Protein AF-0000000080279125 (afdb_homodimer)

Organism: Amycolatopsis orientalis (NCBI:txid31958)

pLDDT: mean 86.2, std 10.61, range [51.31, 97.88]

Radius of gyration: 20.71 Å; Cα contacts (8 Å, |Δi|>4): 407; chains: 2; bounding box: 56×58×50 Å

Structure (mmCIF, N/CA/C/O backbone):
data_AF-0000000080279125-model_v1
#
loop_
_entity.id
_entity.type
_entity.pdbx_description
1 polymer 'HTH tetR-type domain-containing protein'
#
loop_
_atom_site.group_PDB
_atom_site.id
_atom_site.type_symbol
_atom_site.label_atom_id
_atom_site.label_alt_id
_atom_site.label_comp_id
_atom_site.label_asym_id
_atom_site.label_entity_id
_atom_site.label_seq_id
_atom_site.pdbx_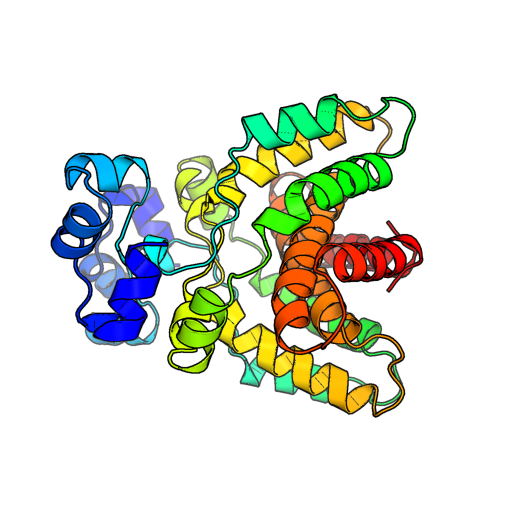PDB_ins_code
_atom_site.Cartn_x
_atom_site.Cartn_y
_atom_site.Cartn_z
_atom_site.occupancy
_atom_site.B_iso_or_equiv
_atom_site.auth_seq_id
_atom_site.auth_comp_id
_atom_site.auth_asym_id
_atom_site.auth_atom_id
_atom_site.pdbx_PDB_model_num
ATOM 1 N N . MET A 1 1 ? 2.529 -19.578 -13.445 1 79.69 1 MET A N 1
ATOM 2 C CA . MET A 1 1 ? 2.764 -19.016 -14.773 1 79.69 1 MET A CA 1
ATOM 3 C C . MET A 1 1 ? 1.799 -19.609 -15.789 1 79.69 1 MET A C 1
ATOM 5 O O . MET A 1 1 ? 1.525 -19 -16.828 1 79.69 1 MET A O 1
ATOM 9 N N . ALA A 1 2 ? 1.227 -20.781 -15.406 1 84.88 2 ALA A N 1
ATOM 10 C CA . ALA A 1 2 ? 0.27 -21.406 -16.312 1 84.88 2 ALA A CA 1
ATOM 11 C C . ALA A 1 2 ? -0.903 -20.484 -16.609 1 84.88 2 ALA A C 1
ATOM 13 O O . ALA A 1 2 ? -1.303 -20.312 -17.766 1 84.88 2 ALA A O 1
ATOM 14 N N . ALA A 1 3 ? -1.332 -19.859 -15.594 1 88.75 3 ALA A N 1
ATOM 15 C CA . ALA A 1 3 ? -2.475 -18.953 -15.758 1 88.75 3 ALA A CA 1
ATOM 16 C C . ALA A 1 3 ? -2.127 -17.797 -16.688 1 88.75 3 ALA A C 1
ATOM 18 O O . ALA A 1 3 ? -2.91 -17.453 -17.578 1 88.75 3 ALA A O 1
ATOM 19 N N . VAL A 1 4 ? -1.031 -17.312 -16.562 1 88.81 4 VAL A N 1
ATOM 20 C CA . VAL A 1 4 ? -0.596 -16.172 -17.344 1 88.81 4 VAL A CA 1
ATOM 21 C C . VAL A 1 4 ? -0.461 -16.578 -18.812 1 88.81 4 VAL A C 1
ATOM 23 O O . VAL A 1 4 ? -0.924 -15.867 -19.703 1 88.81 4 VAL A O 1
ATOM 26 N N . ARG A 1 5 ? 0.164 -17.672 -19.047 1 90.69 5 ARG A N 1
ATOM 27 C CA . ARG A 1 5 ? 0.342 -18.156 -20.406 1 90.69 5 ARG A CA 1
ATOM 28 C C . ARG A 1 5 ? -1.004 -18.422 -21.078 1 90.69 5 ARG A C 1
ATOM 30 O O . ARG A 1 5 ? -1.195 -18.109 -22.25 1 90.69 5 ARG A O 1
ATOM 37 N N . LEU A 1 6 ? -1.894 -18.984 -20.344 1 92.75 6 LEU A N 1
ATOM 38 C CA . LEU A 1 6 ? -3.229 -19.25 -20.875 1 92.75 6 LEU A CA 1
ATOM 39 C C . LEU A 1 6 ? -3.943 -17.938 -21.188 1 92.75 6 LEU A C 1
ATOM 41 O O . LEU A 1 6 ? -4.605 -17.828 -22.234 1 92.75 6 LEU A O 1
ATOM 45 N N . ALA A 1 7 ? -3.803 -17.031 -20.297 1 92.5 7 ALA A N 1
ATOM 46 C CA . ALA A 1 7 ? -4.453 -15.734 -20.5 1 92.5 7 ALA A CA 1
ATOM 47 C C . ALA A 1 7 ? -3.875 -15.016 -21.719 1 92.5 7 ALA A C 1
ATOM 49 O O . ALA A 1 7 ? -4.594 -14.32 -22.422 1 92.5 7 ALA A O 1
ATOM 50 N N . LEU A 1 8 ? -2.594 -15.227 -21.922 1 91.62 8 LEU A N 1
ATOM 51 C CA . LEU A 1 8 ? -1.963 -14.625 -23.094 1 91.62 8 LEU A CA 1
ATOM 52 C C . LEU A 1 8 ? -2.473 -15.281 -24.375 1 91.62 8 LEU A C 1
ATOM 54 O O . LEU A 1 8 ? -2.629 -14.609 -25.391 1 91.62 8 LEU A O 1
ATOM 58 N N . ALA A 1 9 ? -2.742 -16.422 -24.344 1 91.94 9 ALA A N 1
ATOM 59 C CA . ALA A 1 9 ? -3.168 -17.188 -25.516 1 91.94 9 ALA A CA 1
ATOM 60 C C . ALA A 1 9 ? -4.645 -16.938 -25.812 1 91.94 9 ALA A C 1
ATOM 62 O O . ALA A 1 9 ? -5.023 -16.734 -26.984 1 91.94 9 ALA A O 1
ATOM 63 N N . SER A 1 10 ? -5.523 -16.906 -24.781 1 91 10 SER A N 1
ATOM 64 C CA . SER A 1 10 ? -6.953 -16.922 -25.062 1 91 10 SER A CA 1
ATOM 65 C C . SER A 1 10 ? -7.645 -15.695 -24.484 1 91 10 SER A C 1
ATOM 67 O O . SER A 1 10 ? -8.812 -15.445 -24.781 1 91 10 SER A O 1
ATOM 69 N N . GLY A 1 11 ? -6.863 -14.945 -23.781 1 90.19 11 GLY A N 1
ATOM 70 C CA . GLY A 1 11 ? -7.473 -13.805 -23.125 1 90.19 11 GLY A CA 1
ATOM 71 C C . GLY A 1 11 ? -7.875 -14.086 -21.688 1 90.19 11 GLY A C 1
ATOM 72 O O . GLY A 1 11 ? -8.289 -15.203 -21.359 1 90.19 11 GLY A O 1
ATOM 73 N N . PRO A 1 12 ? -7.699 -13.156 -20.828 1 87.12 12 PRO A N 1
ATOM 74 C CA . PRO A 1 12 ? -8.008 -13.367 -19.406 1 87.12 12 PRO A CA 1
ATOM 75 C C . PRO A 1 12 ? -9.453 -13.781 -19.172 1 87.12 12 PRO A C 1
ATOM 77 O O . PRO A 1 12 ? -9.742 -14.516 -18.219 1 87.12 12 PRO A O 1
ATOM 80 N N . GLY A 1 13 ? -10.352 -13.25 -19.906 1 87.19 13 GLY A N 1
ATOM 81 C CA . GLY A 1 13 ? -11.758 -13.586 -19.734 1 87.19 13 GLY A CA 1
ATOM 82 C C . GLY A 1 13 ? -12.062 -15.039 -20.062 1 87.19 13 GLY A C 1
ATOM 83 O O . GLY A 1 13 ? -13.078 -15.578 -19.625 1 87.19 13 GLY A O 1
ATOM 84 N N . GLU A 1 14 ? -11.344 -15.703 -20.766 1 89.62 14 GLU A N 1
ATOM 85 C CA . GLU A 1 14 ? -11.602 -17.078 -21.219 1 89.62 14 GLU A CA 1
ATOM 86 C C . GLU A 1 14 ? -10.891 -18.094 -20.344 1 89.62 14 GLU A C 1
ATOM 88 O O . GLU A 1 14 ? -11.125 -19.297 -20.453 1 89.62 14 GLU A O 1
ATOM 93 N N . VAL A 1 15 ? -10.039 -17.484 -19.5 1 91 15 VAL A N 1
ATOM 94 C CA . VAL A 1 15 ? -9.305 -18.391 -18.625 1 91 15 VAL A CA 1
ATOM 95 C C . VAL A 1 15 ? -10.203 -18.859 -17.484 1 91 15 VAL A C 1
ATOM 97 O O . VAL A 1 15 ? -10.945 -18.062 -16.906 1 91 15 VAL A O 1
ATOM 100 N N . THR A 1 16 ? -10.203 -20.188 -17.266 1 92.19 16 THR A N 1
ATOM 101 C CA . THR A 1 16 ? -10.961 -20.781 -16.172 1 92.19 16 THR A CA 1
ATOM 102 C C . THR A 1 16 ? -10.031 -21.5 -15.203 1 92.19 16 THR A C 1
ATOM 104 O O . THR A 1 16 ? -8.883 -21.797 -15.539 1 92.19 16 THR A O 1
ATOM 107 N N . VAL A 1 17 ? -10.516 -21.766 -14.109 1 92.75 17 VAL A N 1
ATOM 108 C CA . VAL A 1 17 ? -9.766 -22.516 -13.117 1 92.75 17 VAL A CA 1
ATOM 109 C C . VAL A 1 17 ? -9.422 -23.891 -13.656 1 92.75 17 VAL A C 1
ATOM 111 O O . VAL A 1 17 ? -8.297 -24.375 -13.484 1 92.75 17 VAL A O 1
ATOM 114 N N . ASP A 1 18 ? -10.406 -24.375 -14.328 1 94 18 ASP A N 1
ATOM 115 C CA . ASP A 1 18 ? -10.18 -25.703 -14.891 1 94 18 ASP A CA 1
ATOM 116 C C . ASP A 1 18 ? -9.031 -25.672 -15.898 1 94 18 ASP A C 1
ATOM 118 O O . ASP A 1 18 ? -8.164 -26.547 -15.883 1 94 18 ASP A O 1
ATOM 122 N N . ALA A 1 19 ? -9.023 -24.859 -16.656 1 94.12 19 ALA A N 1
ATOM 123 C CA . ALA A 1 19 ? -7.977 -24.75 -17.672 1 94.12 19 ALA A CA 1
ATOM 124 C C . ALA A 1 19 ? -6.613 -24.5 -17.047 1 94.12 19 ALA A C 1
ATOM 126 O O . ALA A 1 19 ? -5.609 -25.078 -17.469 1 94.12 19 ALA A O 1
ATOM 127 N N . ILE A 1 20 ? -6.617 -23.609 -16.031 1 93.62 20 ILE A N 1
ATOM 128 C CA . ILE A 1 20 ? -5.371 -23.328 -15.328 1 93.62 20 ILE A CA 1
ATOM 129 C C . ILE A 1 20 ? -4.855 -24.594 -14.656 1 93.62 20 ILE A C 1
ATOM 131 O O . ILE A 1 20 ? -3.67 -24.922 -14.758 1 93.62 20 ILE A O 1
ATOM 135 N N . SER A 1 21 ? -5.727 -25.266 -14.031 1 94.25 21 SER A N 1
ATOM 136 C CA . SER A 1 21 ? -5.359 -26.469 -13.305 1 94.25 21 SER A CA 1
ATOM 137 C C . SER A 1 21 ? -4.793 -27.531 -14.25 1 94.25 21 SER A C 1
ATOM 139 O O . SER A 1 21 ? -3.783 -28.172 -13.945 1 94.25 21 SER A O 1
ATOM 141 N N . THR A 1 22 ? -5.43 -27.641 -15.328 1 93.75 22 THR A N 1
ATOM 142 C CA . THR A 1 22 ? -4.973 -28.609 -16.312 1 93.75 22 THR A CA 1
ATOM 143 C C . THR A 1 22 ? -3.58 -28.25 -16.828 1 93.75 22 THR A C 1
ATOM 145 O O . THR A 1 22 ? -2.689 -29.094 -16.875 1 93.75 22 THR A O 1
ATOM 148 N N . ALA A 1 23 ? -3.426 -27.141 -17.047 1 92.56 23 ALA A N 1
ATOM 149 C CA . ALA A 1 23 ? -2.148 -26.672 -17.594 1 92.56 23 ALA A CA 1
ATOM 150 C C . ALA A 1 23 ? -1.041 -26.797 -16.547 1 92.56 23 ALA A C 1
ATOM 152 O O . ALA A 1 23 ? 0.12 -27.031 -16.891 1 92.56 23 ALA A O 1
ATOM 153 N N . ALA A 1 24 ? -1.322 -26.594 -15.328 1 91.19 24 ALA A N 1
ATOM 154 C CA . ALA A 1 24 ? -0.348 -26.688 -14.242 1 91.19 24 ALA A CA 1
ATOM 155 C C . ALA A 1 24 ? -0.234 -28.109 -13.711 1 91.19 24 ALA A C 1
ATOM 157 O O . ALA A 1 24 ? 0.594 -28.391 -12.844 1 91.19 24 ALA A O 1
ATOM 158 N N . ASP A 1 25 ? -1.066 -28.875 -14.18 1 93.88 25 ASP A N 1
ATOM 159 C CA . ASP A 1 25 ? -1.101 -30.266 -13.766 1 93.88 25 ASP A CA 1
ATOM 160 C C . ASP A 1 25 ? -1.417 -30.391 -12.273 1 93.88 25 ASP A C 1
ATOM 162 O O . ASP A 1 25 ? -0.709 -31.078 -11.539 1 93.88 25 ASP A O 1
ATOM 166 N N . ILE A 1 26 ? -2.393 -29.703 -11.961 1 93 26 ILE A N 1
ATOM 167 C CA . ILE A 1 26 ? -2.916 -29.812 -10.602 1 93 26 ILE A CA 1
ATOM 168 C C . ILE A 1 26 ? -4.438 -29.953 -10.648 1 93 26 ILE A C 1
ATOM 170 O O . ILE A 1 26 ? -5.059 -29.719 -11.688 1 93 26 ILE A O 1
ATOM 174 N N . ALA A 1 27 ? -5.012 -30.375 -9.469 1 91.88 27 ALA A N 1
ATOM 175 C CA . ALA A 1 27 ? -6.465 -30.438 -9.344 1 91.88 27 ALA A CA 1
ATOM 176 C C . ALA A 1 27 ? -7.051 -29.062 -9.062 1 91.88 27 ALA A C 1
ATOM 178 O O . ALA A 1 27 ? -6.402 -28.219 -8.43 1 91.88 27 ALA A O 1
ATOM 179 N N . PRO A 1 28 ? -8.266 -28.797 -9.43 1 90.75 28 PRO A N 1
ATOM 180 C CA . PRO A 1 28 ? -8.922 -27.516 -9.141 1 90.75 28 PRO A CA 1
ATOM 181 C C . PRO A 1 28 ? -8.961 -27.203 -7.648 1 90.75 28 PRO A C 1
ATOM 183 O O . PRO A 1 28 ? -8.844 -26.031 -7.262 1 90.75 28 PRO A O 1
ATOM 186 N N . ARG A 1 29 ? -9.078 -28.25 -6.914 1 91.75 29 ARG A N 1
ATOM 187 C CA . ARG A 1 29 ? -9.117 -28.031 -5.473 1 91.75 29 ARG A CA 1
ATOM 188 C C . ARG A 1 29 ? -7.785 -27.484 -4.969 1 91.75 29 ARG A C 1
ATOM 190 O O . ARG A 1 29 ? -7.758 -26.641 -4.07 1 91.75 29 ARG A O 1
ATOM 197 N N . THR A 1 30 ? -6.824 -28 -5.621 1 91.81 30 THR A N 1
ATOM 198 C CA . THR A 1 30 ? -5.477 -27.578 -5.258 1 91.81 30 THR A CA 1
ATOM 199 C C . THR A 1 30 ? -5.238 -26.125 -5.691 1 91.81 30 THR A C 1
ATOM 201 O O . THR A 1 30 ? -4.508 -25.391 -5.031 1 91.81 30 THR A O 1
ATOM 204 N N . PHE A 1 31 ? -5.836 -25.891 -6.742 1 90.12 31 PHE A N 1
ATOM 205 C CA . PHE A 1 31 ? -5.758 -24.516 -7.219 1 90.12 31 PHE A CA 1
ATOM 206 C C . PHE A 1 31 ? -6.191 -23.547 -6.129 1 90.12 31 PHE A C 1
ATOM 208 O O . PHE A 1 31 ? -5.508 -22.547 -5.867 1 90.12 31 PHE A O 1
ATOM 215 N N . PHE A 1 32 ? -7.195 -23.844 -5.406 1 87.75 32 PHE A N 1
ATOM 216 C CA . PHE A 1 32 ? -7.781 -22.922 -4.434 1 87.75 32 PHE A CA 1
ATOM 217 C C . PHE A 1 32 ? -6.969 -22.906 -3.145 1 87.75 32 PHE A C 1
ATOM 219 O O . PHE A 1 32 ? -7.191 -22.078 -2.27 1 87.75 32 PHE A O 1
ATOM 226 N N . ASN A 1 33 ? -5.965 -23.875 -3.074 1 84.25 33 ASN A N 1
ATOM 227 C CA . ASN A 1 33 ? -4.977 -23.766 -2.006 1 84.25 33 ASN A CA 1
ATOM 228 C C . ASN A 1 33 ? -4.031 -22.578 -2.236 1 84.25 33 ASN A C 1
ATOM 230 O O . ASN A 1 33 ? -3.434 -22.062 -1.29 1 84.25 33 ASN A O 1
ATOM 234 N N . TYR A 1 34 ? -4.016 -22.266 -3.551 1 78.75 34 TYR A N 1
ATOM 235 C CA . TYR A 1 34 ? -3.018 -21.266 -3.902 1 78.75 34 TYR A CA 1
ATOM 236 C C . TYR A 1 34 ? -3.672 -19.922 -4.199 1 78.75 34 TYR A C 1
ATOM 238 O O . TYR A 1 34 ? -3.127 -18.875 -3.855 1 78.75 34 TYR A O 1
ATOM 246 N N . PHE A 1 35 ? -4.801 -20.078 -4.809 1 81.12 35 PHE A N 1
ATOM 247 C CA . PHE A 1 35 ? -5.473 -18.859 -5.242 1 81.12 35 PHE A CA 1
ATOM 248 C C . PHE A 1 35 ? -6.945 -18.891 -4.855 1 81.12 35 PHE A C 1
ATOM 250 O O . PHE A 1 35 ? -7.594 -19.938 -4.926 1 81.12 35 PHE A O 1
ATOM 257 N N . SER A 1 36 ? -7.422 -17.719 -4.539 1 77.06 36 SER A N 1
ATOM 258 C CA . SER A 1 36 ? -8.828 -17.594 -4.168 1 77.06 36 SER A CA 1
ATOM 259 C C . SER A 1 36 ? -9.711 -17.391 -5.395 1 77.06 36 SER A C 1
ATOM 261 O O . SER A 1 36 ? -10.93 -17.547 -5.32 1 77.06 36 SER A O 1
ATOM 263 N N . SER A 1 37 ? -9.102 -16.969 -6.461 1 79.19 37 SER A N 1
ATOM 264 C CA . SER A 1 37 ? -9.812 -16.734 -7.715 1 79.19 37 SER A CA 1
ATOM 265 C C . SER A 1 37 ? -8.867 -16.828 -8.906 1 79.19 37 SER A C 1
ATOM 267 O O . SER A 1 37 ? -7.645 -16.781 -8.75 1 79.19 37 SER A O 1
ATOM 269 N N . LYS A 1 38 ? -9.414 -17.031 -10.102 1 81.88 38 LYS A N 1
ATOM 270 C CA . LYS A 1 38 ? -8.602 -17.078 -11.312 1 81.88 38 LYS A CA 1
ATOM 271 C C . LYS A 1 38 ? -7.891 -15.75 -11.547 1 81.88 38 LYS A C 1
ATOM 273 O O . LYS A 1 38 ? -6.785 -15.719 -12.102 1 81.88 38 LYS A O 1
ATOM 278 N N . GLU A 1 39 ? -8.484 -14.641 -11.086 1 77.5 39 GLU A N 1
ATOM 279 C CA . GLU A 1 39 ? -7.875 -13.328 -11.234 1 77.5 39 GLU A CA 1
ATOM 280 C C . GLU A 1 39 ? -6.602 -13.211 -10.398 1 77.5 39 GLU A C 1
ATOM 282 O O . GLU A 1 39 ? -5.633 -12.57 -10.82 1 77.5 39 GLU A O 1
ATOM 287 N N . GLU A 1 40 ? -6.695 -13.797 -9.281 1 77.38 40 GLU A N 1
ATOM 288 C CA . GLU A 1 40 ? -5.512 -13.781 -8.43 1 77.38 40 GLU A CA 1
ATOM 289 C C . GLU A 1 40 ? -4.336 -14.492 -9.102 1 77.38 40 GLU A C 1
ATOM 291 O O . GLU A 1 40 ? -3.184 -14.086 -8.93 1 77.38 40 GLU A O 1
ATOM 296 N N . ALA A 1 41 ? -4.641 -15.5 -9.914 1 82.12 41 ALA A N 1
ATOM 297 C CA . ALA A 1 41 ? -3.596 -16.25 -10.602 1 82.12 41 ALA A CA 1
ATOM 298 C C . ALA A 1 41 ? -3.002 -15.445 -11.75 1 82.12 41 ALA A C 1
ATOM 300 O O . ALA A 1 41 ? -1.941 -15.789 -12.281 1 82.12 41 ALA A O 1
ATOM 301 N N . LEU A 1 42 ? -3.76 -14.398 -12.055 1 80.56 42 LEU A N 1
ATOM 302 C CA . LEU A 1 42 ? -3.338 -13.602 -13.203 1 80.56 42 LEU A CA 1
ATOM 303 C C . LEU A 1 42 ? -2.607 -12.344 -12.742 1 80.56 42 LEU A C 1
ATOM 305 O O . LEU A 1 42 ? -2.064 -11.602 -13.57 1 80.56 42 LEU A O 1
ATOM 309 N N . THR A 1 43 ? -2.658 -12.125 -11.438 1 73.38 43 THR A N 1
ATOM 310 C CA . THR A 1 43 ? -2.074 -10.906 -10.898 1 73.38 43 THR A CA 1
ATOM 311 C C . THR A 1 43 ? -0.748 -11.195 -10.203 1 73.38 43 THR A C 1
ATOM 313 O O . THR A 1 43 ? -0.546 -12.297 -9.68 1 73.38 43 THR A O 1
ATOM 316 N N . PRO A 1 44 ? 0.208 -10.156 -10.406 1 62.06 44 PRO A N 1
ATOM 317 C CA . PRO A 1 44 ? 1.478 -10.328 -9.695 1 62.06 44 PRO A CA 1
ATOM 318 C C . PRO A 1 44 ? 1.301 -10.422 -8.18 1 62.06 44 PRO A C 1
ATOM 320 O O . PRO A 1 44 ? 0.56 -9.625 -7.594 1 62.06 44 PRO A O 1
ATOM 323 N N . ASP A 1 45 ? 1.445 -11.609 -7.586 1 62.47 45 ASP A N 1
ATOM 324 C CA . ASP A 1 45 ? 1.451 -11.641 -6.129 1 62.47 45 ASP A CA 1
ATOM 325 C C . ASP A 1 45 ? 2.768 -12.203 -5.598 1 62.47 45 ASP A C 1
ATOM 327 O O . ASP A 1 45 ? 3.373 -13.078 -6.227 1 62.47 45 ASP A O 1
ATOM 331 N N . SER A 1 46 ? 3.586 -11.43 -4.68 1 62.38 46 SER A N 1
ATOM 332 C CA . SER A 1 46 ? 4.871 -11.844 -4.133 1 62.38 46 SER A CA 1
ATOM 333 C C . SER A 1 46 ? 4.754 -13.172 -3.391 1 62.38 46 SER A C 1
ATOM 335 O O . SER A 1 46 ? 5.75 -13.875 -3.203 1 62.38 46 SER A O 1
ATOM 337 N N . ASN A 1 47 ? 3.617 -13.922 -3.17 1 71.56 47 ASN A N 1
ATOM 338 C CA . ASN A 1 47 ? 3.326 -15.227 -2.576 1 71.56 47 ASN A CA 1
ATOM 339 C C . ASN A 1 47 ? 4 -15.383 -1.217 1 71.56 47 ASN A C 1
ATOM 341 O O . ASN A 1 47 ? 4.164 -16.5 -0.729 1 71.56 47 ASN A O 1
ATOM 345 N N . TRP A 1 48 ? 4.57 -14.367 -0.587 1 82.75 48 TRP A N 1
ATOM 346 C CA . TRP A 1 48 ? 5.199 -14.453 0.726 1 82.75 48 TRP A CA 1
ATOM 347 C C . TRP A 1 48 ? 4.156 -14.391 1.836 1 82.75 48 TRP A C 1
ATOM 349 O O . TRP A 1 48 ? 3.219 -13.594 1.771 1 82.75 48 TRP A O 1
ATOM 359 N N . THR A 1 49 ? 4.281 -15.289 2.844 1 84 49 THR A N 1
ATOM 360 C CA . THR A 1 49 ? 3.422 -15.242 4.023 1 84 49 THR A CA 1
ATOM 361 C C . THR A 1 49 ? 3.982 -14.273 5.059 1 84 49 THR A C 1
ATOM 363 O O . THR A 1 49 ? 5.152 -13.883 4.988 1 84 49 THR A O 1
ATOM 366 N N . ALA A 1 50 ? 3.176 -13.961 6.008 1 90.12 50 ALA A N 1
ATOM 367 C CA . ALA A 1 50 ? 3.605 -13.102 7.109 1 90.12 50 ALA A CA 1
ATOM 368 C C . ALA A 1 50 ? 4.781 -13.727 7.859 1 90.12 50 ALA A C 1
ATOM 370 O O . ALA A 1 50 ? 5.766 -13.039 8.156 1 90.12 50 ALA A O 1
ATOM 371 N N . GLN A 1 51 ? 4.707 -15.023 8.07 1 92.62 51 GLN A N 1
ATOM 372 C CA . GLN A 1 51 ? 5.742 -15.703 8.836 1 92.62 51 GLN A CA 1
ATOM 373 C C . GLN A 1 51 ? 7.07 -15.711 8.086 1 92.62 51 GLN A C 1
ATOM 375 O O . GLN A 1 51 ? 8.133 -15.531 8.695 1 92.62 51 GLN A O 1
ATOM 380 N N . GLU A 1 52 ? 7.027 -15.906 6.789 1 93.38 52 GLU A N 1
ATOM 381 C CA . GLU A 1 52 ? 8.25 -15.906 5.992 1 93.38 52 GLU A CA 1
ATOM 382 C C . GLU A 1 52 ? 8.938 -14.547 6.047 1 93.38 52 GLU A C 1
ATOM 384 O O . GLU A 1 52 ? 10.156 -14.469 6.211 1 93.38 52 GLU A O 1
ATOM 389 N N . LEU A 1 53 ? 8.141 -13.523 5.965 1 94.88 53 LEU A N 1
ATOM 390 C CA . LEU A 1 53 ? 8.711 -12.18 6.004 1 94.88 53 LEU A CA 1
ATOM 391 C C . LEU A 1 53 ? 9.219 -11.836 7.398 1 94.88 53 LEU A C 1
ATOM 393 O O . LEU A 1 53 ? 10.25 -11.18 7.547 1 94.88 53 LEU A O 1
ATOM 397 N N . LEU A 1 54 ? 8.516 -12.305 8.422 1 96 54 LEU A N 1
ATOM 398 C CA . LEU A 1 54 ? 8.961 -12.109 9.797 1 96 54 LEU A CA 1
ATOM 399 C C . LEU A 1 54 ? 10.297 -12.812 10.039 1 96 54 LEU A C 1
ATOM 401 O O . LEU A 1 54 ? 11.18 -12.258 10.695 1 96 54 LEU A O 1
ATOM 405 N N . ASP A 1 55 ? 10.398 -14.031 9.477 1 97.19 55 ASP A N 1
ATOM 406 C CA . ASP A 1 55 ? 11.648 -14.773 9.609 1 97.19 55 ASP A CA 1
ATOM 407 C C . ASP A 1 55 ? 12.805 -14.031 8.953 1 97.19 55 ASP A C 1
ATOM 409 O O . ASP A 1 55 ? 13.898 -13.953 9.516 1 97.19 55 ASP A O 1
ATOM 413 N N . LEU A 1 56 ? 12.578 -13.492 7.793 1 97.38 56 LEU A N 1
ATOM 414 C CA . LEU A 1 56 ? 13.602 -12.711 7.109 1 97.38 56 LEU A CA 1
ATOM 415 C C . LEU A 1 56 ? 13.977 -11.477 7.922 1 97.38 56 LEU A C 1
ATOM 417 O O . LEU A 1 56 ? 15.156 -11.141 8.047 1 97.38 56 LEU A O 1
ATOM 421 N N . PHE A 1 57 ? 12.953 -10.773 8.477 1 97.88 57 PHE A N 1
ATOM 422 C CA . PHE A 1 57 ? 13.195 -9.578 9.273 1 97.88 57 PHE A CA 1
ATOM 423 C C . PHE A 1 57 ? 14.008 -9.906 10.516 1 97.88 57 PHE A C 1
ATOM 425 O O . PHE A 1 57 ? 14.984 -9.219 10.836 1 97.88 57 PHE A O 1
ATOM 432 N N . ASN A 1 58 ? 13.648 -11.016 11.188 1 97.06 58 ASN A N 1
ATOM 433 C CA . ASN A 1 58 ? 14.305 -11.406 12.43 1 97.06 58 ASN A CA 1
ATOM 434 C C . ASN A 1 58 ? 15.711 -11.938 12.18 1 97.06 58 ASN A C 1
ATOM 436 O O . ASN A 1 58 ? 16.531 -11.984 13.102 1 97.06 58 ASN A O 1
ATOM 440 N N . ALA A 1 59 ? 15.984 -12.305 10.969 1 97.69 59 ALA A N 1
ATOM 441 C CA . ALA A 1 59 ? 17.312 -12.789 10.617 1 97.69 59 ALA A CA 1
ATOM 442 C C . ALA A 1 59 ? 18.281 -11.633 10.367 1 97.69 59 ALA A C 1
ATOM 444 O O . ALA A 1 59 ? 19.484 -11.828 10.305 1 97.69 59 ALA A O 1
ATOM 445 N N . GLN A 1 60 ? 17.734 -10.453 10.195 1 97.44 60 GLN A N 1
ATOM 446 C CA . GLN A 1 60 ? 18.594 -9.281 10.031 1 97.44 60 GLN A CA 1
ATOM 447 C C . GLN A 1 60 ? 19.312 -8.945 11.336 1 97.44 60 GLN A C 1
ATOM 449 O O . GLN A 1 60 ? 18.828 -9.289 12.422 1 97.44 60 GLN A O 1
ATOM 454 N N . PRO A 1 61 ? 20.531 -8.219 11.25 1 96.56 61 PRO A N 1
ATOM 455 C CA . PRO A 1 61 ? 21.25 -7.852 12.477 1 96.56 61 PRO A CA 1
ATOM 456 C C . PRO A 1 61 ? 20.391 -7.039 13.438 1 96.56 61 PRO A C 1
ATOM 458 O O . PRO A 1 61 ? 19.719 -6.094 13.031 1 96.56 61 PRO A O 1
ATOM 461 N N . ALA A 1 62 ? 20.359 -7.375 14.703 1 90.81 62 ALA A N 1
ATOM 462 C CA . ALA A 1 62 ? 19.516 -6.766 15.727 1 90.81 62 ALA A CA 1
ATOM 463 C C . ALA A 1 62 ? 19.984 -5.352 16.062 1 90.81 62 ALA A C 1
ATOM 465 O O . ALA A 1 62 ? 19.219 -4.562 16.625 1 90.81 62 ALA A O 1
ATOM 466 N N . ASP A 1 63 ? 21.172 -4.957 15.586 1 93.19 63 ASP A N 1
ATOM 467 C CA . ASP A 1 63 ? 21.75 -3.678 15.984 1 93.19 63 ASP A CA 1
ATOM 468 C C . ASP A 1 63 ? 21.562 -2.625 14.898 1 93.19 63 ASP A C 1
ATOM 470 O O . ASP A 1 63 ? 21.953 -1.472 15.062 1 93.19 63 ASP A O 1
ATOM 474 N N . GLU A 1 64 ? 21 -3.08 13.883 1 94.19 64 GLU A N 1
ATOM 475 C CA . GLU A 1 64 ? 20.734 -2.074 12.859 1 94.19 64 GLU A CA 1
ATOM 476 C C . GLU A 1 64 ? 19.328 -1.499 13.008 1 94.19 64 GLU A C 1
ATOM 478 O O . GLU A 1 64 ? 18.484 -2.074 13.695 1 94.19 64 GLU A O 1
ATOM 483 N N . SER A 1 65 ? 19.156 -0.317 12.391 1 93.19 65 SER A N 1
ATOM 484 C CA . SER A 1 65 ? 17.844 0.302 12.438 1 93.19 65 SER A CA 1
ATOM 485 C C . SER A 1 65 ? 16.797 -0.562 11.734 1 93.19 65 SER A C 1
ATOM 487 O O . SER A 1 65 ? 17.125 -1.291 10.789 1 93.19 65 SER A O 1
ATOM 489 N N . PRO A 1 66 ? 15.578 -0.53 12.141 1 95.19 66 PRO A N 1
ATOM 490 C CA . PRO A 1 66 ? 14.523 -1.279 11.461 1 95.19 66 PRO A CA 1
ATOM 491 C C . PRO A 1 66 ? 14.438 -0.967 9.969 1 95.19 66 PRO A C 1
ATOM 493 O O . PRO A 1 66 ? 14.117 -1.848 9.164 1 95.19 66 PRO A O 1
ATOM 496 N N . LEU A 1 67 ? 14.68 0.31 9.586 1 95.38 67 LEU A N 1
ATOM 497 C CA . LEU A 1 67 ? 14.68 0.646 8.172 1 95.38 67 LEU A CA 1
ATOM 498 C C . LEU A 1 67 ? 15.734 -0.161 7.418 1 95.38 67 LEU A C 1
ATOM 500 O O . LEU A 1 67 ? 15.453 -0.706 6.348 1 95.38 67 LEU A O 1
ATOM 504 N N . ARG A 1 68 ? 16.922 -0.241 7.965 1 95.88 68 ARG A N 1
ATOM 505 C CA . ARG A 1 68 ? 17.984 -1.011 7.324 1 95.88 68 ARG A CA 1
ATOM 506 C C . ARG A 1 68 ? 17.625 -2.492 7.258 1 95.88 68 ARG A C 1
ATOM 508 O O . ARG A 1 68 ? 17.906 -3.156 6.254 1 95.88 68 ARG A O 1
ATOM 515 N N . SER A 1 69 ? 17.062 -3.014 8.328 1 97.62 69 SER A N 1
ATOM 516 C CA . SER A 1 69 ? 16.641 -4.406 8.336 1 97.62 69 SER A CA 1
ATOM 517 C C . SER A 1 69 ? 15.57 -4.66 7.273 1 97.62 69 SER A C 1
ATOM 519 O O . SER A 1 69 ? 15.633 -5.656 6.547 1 97.62 69 SER A O 1
ATOM 521 N N . LEU A 1 70 ? 14.562 -3.742 7.184 1 97.69 70 LEU A N 1
ATOM 522 C CA . LEU A 1 70 ? 13.516 -3.896 6.18 1 97.69 70 LEU A CA 1
ATOM 523 C C . LEU A 1 70 ? 14.086 -3.762 4.773 1 97.69 70 LEU A C 1
ATOM 525 O O . LEU A 1 70 ? 13.609 -4.41 3.84 1 97.69 70 LEU A O 1
ATOM 529 N N . ARG A 1 71 ? 15.086 -2.914 4.59 1 97.06 71 ARG A N 1
ATOM 530 C CA . ARG A 1 71 ? 15.797 -2.842 3.314 1 97.06 71 ARG A CA 1
ATOM 531 C C . ARG A 1 71 ? 16.406 -4.188 2.953 1 97.06 71 ARG A C 1
ATOM 533 O O . ARG A 1 71 ? 16.328 -4.621 1.801 1 97.06 71 ARG A O 1
ATOM 540 N N . GLY A 1 72 ? 17.109 -4.773 3.943 1 97 72 GLY A N 1
ATOM 541 C CA . GLY A 1 72 ? 17.641 -6.105 3.707 1 97 72 GLY A CA 1
ATOM 542 C C . GLY A 1 72 ? 16.578 -7.105 3.283 1 97 72 GLY A C 1
ATOM 543 O O . GLY A 1 72 ? 16.781 -7.883 2.352 1 97 72 GLY A O 1
ATOM 544 N N . VAL A 1 73 ? 15.414 -7.121 3.859 1 96.88 73 VAL A N 1
ATOM 545 C CA . VAL A 1 73 ? 14.297 -7.988 3.508 1 96.88 73 VAL A CA 1
ATOM 546 C C . VAL A 1 73 ? 13.82 -7.676 2.092 1 96.88 73 VAL A C 1
ATOM 548 O O . VAL A 1 73 ? 13.648 -8.578 1.272 1 96.88 73 VAL A O 1
ATOM 551 N N . ALA A 1 74 ? 13.617 -6.387 1.834 1 95.5 74 ALA A N 1
ATOM 552 C CA . ALA A 1 74 ? 13.148 -5.957 0.52 1 95.5 74 ALA A CA 1
ATOM 553 C C . ALA A 1 74 ? 14.078 -6.441 -0.583 1 95.5 74 ALA A C 1
ATOM 555 O O . ALA A 1 74 ? 13.625 -6.918 -1.625 1 95.5 74 ALA A O 1
ATOM 556 N N . ARG A 1 75 ? 15.359 -6.312 -0.366 1 94.44 75 ARG A N 1
ATOM 557 C CA . ARG A 1 75 ? 16.344 -6.762 -1.35 1 94.44 75 ARG A CA 1
ATOM 558 C C . ARG A 1 75 ? 16.219 -8.266 -1.591 1 94.44 75 ARG A C 1
ATOM 560 O O . ARG A 1 75 ? 16.328 -8.727 -2.729 1 94.44 75 ARG A O 1
ATOM 567 N N . GLN A 1 76 ? 15.984 -9.016 -0.547 1 93.69 76 GLN A N 1
ATOM 568 C CA . GLN A 1 76 ? 15.922 -10.469 -0.642 1 93.69 76 GLN A CA 1
ATOM 569 C C . GLN A 1 76 ? 14.688 -10.922 -1.41 1 93.69 76 GLN A C 1
ATOM 571 O O . GLN A 1 76 ? 14.703 -11.953 -2.078 1 93.69 76 GLN A O 1
ATOM 576 N N . ILE A 1 77 ? 13.688 -10.039 -1.423 1 91.44 77 ILE A N 1
ATOM 577 C CA . ILE A 1 77 ? 12.445 -10.516 -2.016 1 91.44 77 ILE A CA 1
ATOM 578 C C . ILE A 1 77 ? 12.156 -9.742 -3.301 1 91.44 77 ILE A C 1
ATOM 580 O O . ILE A 1 77 ? 11.148 -9.992 -3.975 1 91.44 77 ILE A O 1
ATOM 584 N N . ALA A 1 78 ? 12.938 -8.891 -3.67 1 89.75 78 ALA A N 1
ATOM 585 C CA . ALA A 1 78 ? 12.711 -7.973 -4.785 1 89.75 78 ALA A CA 1
ATOM 586 C C . ALA A 1 78 ? 12.391 -8.734 -6.066 1 89.75 78 ALA A C 1
ATOM 588 O O . ALA A 1 78 ? 11.469 -8.367 -6.801 1 89.75 78 ALA A O 1
ATOM 589 N N . ASP A 1 79 ? 13.109 -9.797 -6.297 1 84.31 79 ASP A N 1
ATOM 590 C CA . ASP A 1 79 ? 12.953 -10.562 -7.527 1 84.31 79 ASP A CA 1
ATOM 591 C C . ASP A 1 79 ? 11.547 -11.164 -7.625 1 84.31 79 ASP A C 1
ATOM 593 O O . ASP A 1 79 ? 11.031 -11.359 -8.727 1 84.31 79 ASP A O 1
ATOM 597 N N . SER A 1 80 ? 10.984 -11.398 -6.469 1 82.44 80 SER A N 1
ATOM 598 C CA . SER A 1 80 ? 9.648 -11.992 -6.473 1 82.44 80 SER A CA 1
ATOM 599 C C . SER A 1 80 ? 8.594 -10.969 -6.891 1 82.44 80 SER A C 1
ATOM 601 O O . SER A 1 80 ? 7.465 -11.336 -7.215 1 82.44 80 SER A O 1
ATOM 603 N N . TYR A 1 81 ? 8.984 -9.688 -6.891 1 79.88 81 TYR A N 1
ATOM 604 C CA . TYR A 1 81 ? 8.062 -8.633 -7.301 1 79.88 81 TYR A CA 1
ATOM 605 C C . TYR A 1 81 ? 8.281 -8.258 -8.766 1 79.88 81 TYR A C 1
ATOM 607 O O . TYR A 1 81 ? 7.531 -7.449 -9.32 1 79.88 81 TYR A O 1
ATOM 615 N N . ALA A 1 82 ? 9.258 -8.836 -9.367 1 78.88 82 ALA A N 1
ATOM 616 C CA . ALA A 1 82 ? 9.516 -8.594 -10.781 1 78.88 82 ALA A CA 1
ATOM 617 C C . ALA A 1 82 ? 8.602 -9.438 -11.656 1 78.88 82 ALA A C 1
ATOM 619 O O . ALA A 1 82 ? 8.586 -10.672 -11.547 1 78.88 82 ALA A O 1
ATOM 620 N N . PRO A 1 83 ? 7.93 -8.688 -12.516 1 75.38 83 PRO A N 1
ATOM 621 C CA . PRO A 1 83 ? 7.094 -9.492 -13.414 1 75.38 83 PRO A CA 1
ATOM 622 C C . PRO A 1 83 ? 7.91 -10.203 -14.492 1 75.38 83 PRO A C 1
ATOM 624 O O . PRO A 1 83 ? 8.945 -9.695 -14.922 1 75.38 83 PRO A O 1
ATOM 627 N N . SER A 1 84 ? 7.43 -11.406 -14.789 1 78.69 84 SER A N 1
ATOM 628 C CA . SER A 1 84 ? 8.008 -12.086 -15.945 1 78.69 84 SER A CA 1
ATOM 629 C C . SER A 1 84 ? 7.656 -11.375 -17.25 1 78.69 84 SER A C 1
ATOM 631 O O . SER A 1 84 ? 6.715 -10.578 -17.281 1 78.69 84 SER A O 1
ATOM 633 N N . PRO A 1 85 ? 8.469 -11.57 -18.172 1 79.44 85 PRO A N 1
ATOM 634 C CA . PRO A 1 85 ? 8.125 -11.008 -19.469 1 79.44 85 PRO A CA 1
ATOM 635 C C . PRO A 1 85 ? 6.703 -11.344 -19.906 1 79.44 85 PRO A C 1
ATOM 637 O O . PRO A 1 85 ? 6.027 -10.508 -20.516 1 79.44 85 PRO A O 1
ATOM 640 N N . GLU A 1 86 ? 6.254 -12.562 -19.594 1 83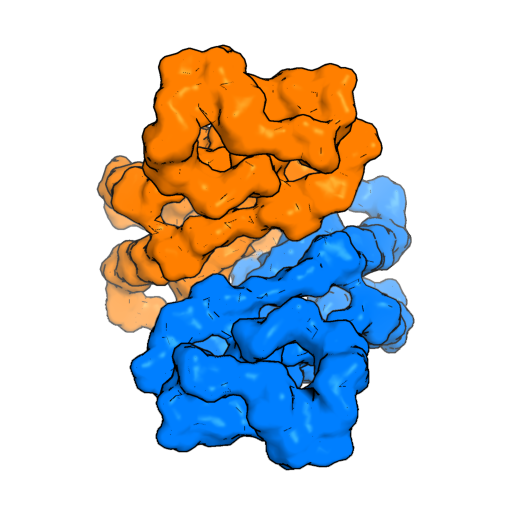.62 86 GLU A N 1
ATOM 641 C CA . GLU A 1 86 ? 4.902 -12.969 -19.969 1 83.62 86 GLU A CA 1
ATOM 642 C C . GLU A 1 86 ? 3.854 -12.172 -19.203 1 83.62 86 GLU A C 1
ATOM 644 O O . GLU A 1 86 ? 2.814 -11.812 -19.75 1 83.62 86 GLU A O 1
ATOM 649 N N . GLU A 1 87 ? 4.156 -11.977 -18 1 80.81 87 GLU A N 1
ATOM 650 C CA . GLU A 1 87 ? 3.246 -11.164 -17.188 1 80.81 87 GLU A CA 1
ATOM 651 C C . GLU A 1 87 ? 3.188 -9.727 -17.703 1 80.81 87 GLU A C 1
ATOM 653 O O . GLU A 1 87 ? 2.107 -9.148 -17.797 1 80.81 87 GLU A O 1
ATOM 658 N N . LEU A 1 88 ? 4.324 -9.211 -18 1 78.06 88 LEU A N 1
ATOM 659 C CA . LEU A 1 88 ? 4.379 -7.852 -18.531 1 78.06 88 LEU A CA 1
ATOM 660 C C . LEU A 1 88 ? 3.598 -7.742 -19.828 1 78.06 88 LEU A C 1
ATOM 662 O O . LEU A 1 88 ? 2.842 -6.789 -20.031 1 78.06 88 LEU A O 1
ATOM 666 N N . GLU A 1 89 ? 3.812 -8.688 -20.688 1 83.75 89 GLU A N 1
ATOM 667 C CA . GLU A 1 89 ? 3.07 -8.719 -21.938 1 83.75 89 GLU A CA 1
ATOM 668 C C . GLU A 1 89 ? 1.565 -8.773 -21.688 1 83.75 89 GLU A C 1
ATOM 670 O O . GLU A 1 89 ? 0.796 -8.055 -22.328 1 83.75 89 GLU A O 1
ATOM 675 N N . LEU A 1 90 ? 1.198 -9.609 -20.797 1 84.25 90 LEU A N 1
ATOM 676 C CA . LEU A 1 90 ? -0.222 -9.75 -20.5 1 84.25 90 LEU A CA 1
ATOM 677 C C . LEU A 1 90 ? -0.796 -8.445 -19.969 1 84.25 90 LEU A C 1
ATOM 679 O O . LEU A 1 90 ? -1.867 -8.008 -20.406 1 84.25 90 LEU A O 1
ATOM 683 N N . TRP A 1 91 ? -0.097 -7.82 -19.141 1 77.88 91 TRP A N 1
ATOM 684 C CA . TRP A 1 91 ? -0.592 -6.602 -18.516 1 77.88 91 TRP A CA 1
ATOM 685 C C . TRP A 1 91 ? -0.599 -5.441 -19.5 1 77.88 91 TRP A C 1
ATOM 687 O O . TRP A 1 91 ? -1.452 -4.555 -19.422 1 77.88 91 TRP A O 1
ATOM 697 N N . GLN A 1 92 ? 0.36 -5.43 -20.391 1 78 92 GLN A N 1
ATOM 698 C CA . GLN A 1 92 ? 0.359 -4.426 -21.453 1 78 92 GLN A CA 1
ATOM 699 C C . GLN A 1 92 ? -0.867 -4.574 -22.344 1 78 92 GLN A C 1
ATOM 701 O O . GLN A 1 92 ? -1.452 -3.58 -22.781 1 78 92 GLN A O 1
ATOM 706 N N . ARG A 1 93 ? -1.234 -5.852 -22.609 1 85.19 93 ARG A N 1
ATOM 707 C CA . ARG A 1 93 ? -2.379 -6.141 -23.469 1 85.19 93 ARG A CA 1
ATOM 708 C C . ARG A 1 93 ? -3.689 -5.965 -22.703 1 85.19 93 ARG A C 1
ATOM 710 O O . ARG A 1 93 ? -4.723 -5.648 -23.297 1 85.19 93 ARG A O 1
ATOM 717 N N . HIS A 1 94 ? -3.508 -6.219 -21.328 1 82.38 94 HIS A N 1
ATOM 718 C CA . HIS A 1 94 ? -4.703 -6.172 -20.484 1 82.38 94 HIS A CA 1
ATOM 719 C C . HIS A 1 94 ? -4.457 -5.355 -19.219 1 82.38 94 HIS A C 1
ATOM 721 O O . HIS A 1 94 ? -4.414 -5.91 -18.125 1 82.38 94 HIS A O 1
ATOM 727 N N . PRO A 1 95 ? -4.395 -4.031 -19.328 1 73.75 95 PRO A N 1
ATOM 728 C CA . PRO A 1 95 ? -4.008 -3.172 -18.203 1 73.75 95 PRO A CA 1
ATOM 729 C C . PRO A 1 95 ? -5.004 -3.229 -17.047 1 73.75 95 PRO A C 1
ATOM 731 O O . PRO A 1 95 ? -4.652 -2.904 -15.906 1 73.75 95 PRO A O 1
ATOM 734 N N . GLU A 1 96 ? -6.227 -3.74 -17.281 1 71.44 96 GLU A N 1
ATOM 735 C CA . GLU A 1 96 ? -7.23 -3.852 -16.219 1 71.44 96 GLU A CA 1
ATOM 736 C C . GLU A 1 96 ? -6.797 -4.855 -15.156 1 71.44 96 GLU A C 1
ATOM 738 O O . GLU A 1 96 ? -7.281 -4.809 -14.016 1 71.44 96 GLU A O 1
ATOM 743 N N . LEU A 1 97 ? -5.863 -5.773 -15.547 1 72.31 97 LEU A N 1
ATOM 744 C CA . LEU A 1 97 ? -5.375 -6.773 -14.602 1 72.31 97 LEU A CA 1
ATOM 745 C C . LEU A 1 97 ? -4.477 -6.137 -13.547 1 72.31 97 LEU A C 1
ATOM 747 O O . LEU A 1 97 ? -4.297 -6.691 -12.461 1 72.31 97 LEU A O 1
ATOM 751 N N . LEU A 1 98 ? -3.828 -5.02 -13.914 1 63.91 98 LEU A N 1
ATOM 752 C CA . LEU A 1 98 ? -2.969 -4.312 -12.969 1 63.91 98 LEU A CA 1
ATOM 753 C C . LEU A 1 98 ? -3.775 -3.799 -11.781 1 63.91 98 LEU A C 1
ATOM 755 O O . LEU A 1 98 ? -3.252 -3.689 -10.672 1 63.91 98 LEU A O 1
ATOM 759 N N . THR A 1 99 ? -5.016 -3.537 -12.016 1 59.66 99 THR A N 1
ATOM 760 C CA . THR A 1 99 ? -5.883 -3.012 -10.969 1 59.66 99 THR A CA 1
ATOM 761 C C . THR A 1 99 ? -6.266 -4.109 -9.977 1 59.66 99 THR A C 1
ATOM 763 O O . THR A 1 99 ? -6.629 -3.828 -8.836 1 59.66 99 THR A O 1
ATOM 766 N N . LEU A 1 100 ? -6.227 -5.359 -10.406 1 59.09 100 LEU A N 1
ATOM 767 C CA . LEU A 1 100 ? -6.598 -6.496 -9.57 1 59.09 100 LEU A CA 1
ATOM 768 C C . LEU A 1 100 ? -5.426 -6.926 -8.695 1 59.09 100 LEU A C 1
ATOM 770 O O . LEU A 1 100 ? -5.621 -7.59 -7.672 1 59.09 100 LEU A O 1
ATOM 774 N N . ALA A 1 101 ? -4.191 -6.48 -9.133 1 53.75 101 ALA A N 1
ATOM 775 C CA . ALA A 1 101 ? -2.969 -6.914 -8.461 1 53.75 101 ALA A CA 1
ATOM 776 C C . ALA A 1 101 ? -2.826 -6.242 -7.094 1 53.75 101 ALA A C 1
ATOM 778 O O . ALA A 1 101 ? -2.424 -5.082 -7.004 1 53.75 101 ALA A O 1
ATOM 779 N N . GLN A 1 102 ? -3.887 -6.457 -6.098 1 54.12 102 GLN A N 1
ATOM 780 C CA . GLN A 1 102 ? -3.689 -5.949 -4.746 1 54.12 102 GLN A CA 1
ATOM 781 C C . GLN A 1 102 ? -3.15 -7.043 -3.824 1 54.12 102 GLN A C 1
ATOM 783 O O . GLN A 1 102 ? -3.654 -8.164 -3.824 1 54.12 102 GLN A O 1
ATOM 788 N N . PRO A 1 103 ? -1.989 -6.805 -3.193 1 51.31 103 PRO A N 1
ATOM 789 C CA . PRO A 1 103 ? -1.559 -7.887 -2.307 1 51.31 103 PRO A CA 1
ATOM 790 C C . PRO A 1 103 ? -2.535 -8.133 -1.158 1 51.31 103 PRO A C 1
ATOM 792 O O . PRO A 1 103 ? -2.754 -7.25 -0.329 1 51.31 103 PRO A O 1
ATOM 795 N N . GLU A 1 104 ? -3.604 -9.062 -1.307 1 52.69 104 GLU A N 1
ATOM 796 C CA . GLU A 1 104 ? -4.5 -9.531 -0.252 1 52.69 104 GLU A CA 1
ATOM 797 C C . GLU A 1 104 ? -3.748 -9.719 1.065 1 52.69 104 GLU A C 1
ATOM 799 O O . GLU A 1 104 ? -4.316 -9.516 2.141 1 52.69 104 GLU A O 1
ATOM 804 N N . ASP A 1 105 ? -2.48 -9.93 0.997 1 61.53 105 ASP A N 1
ATOM 805 C CA . ASP A 1 105 ? -1.786 -10.43 2.18 1 61.53 105 ASP A CA 1
ATOM 806 C C . ASP A 1 105 ? -1.267 -9.273 3.039 1 61.53 105 ASP A C 1
ATOM 808 O O . ASP A 1 105 ? -0.782 -9.492 4.152 1 61.53 105 ASP A O 1
ATOM 812 N N . GLU A 1 106 ? -1.584 -8.031 2.557 1 71.88 106 GLU A N 1
ATOM 813 C CA . GLU A 1 106 ? -1.096 -6.906 3.348 1 71.88 106 GLU A CA 1
ATOM 814 C C . GLU A 1 106 ? -1.778 -6.855 4.711 1 71.88 106 GLU A C 1
ATOM 816 O O . GLU A 1 106 ? -1.178 -6.418 5.695 1 71.88 106 GLU A O 1
ATOM 821 N N . GLU A 1 107 ? -2.914 -7.473 4.789 1 70.19 107 GLU A N 1
ATOM 822 C CA . GLU A 1 107 ? -3.697 -7.441 6.02 1 70.19 107 GLU A CA 1
ATOM 823 C C . GLU A 1 107 ? -3.082 -8.344 7.09 1 70.19 107 GLU A C 1
ATOM 825 O O . GLU A 1 107 ? -3.244 -8.094 8.281 1 70.19 107 GLU A O 1
ATOM 830 N N . GLU A 1 108 ? -2.445 -9.344 6.625 1 74.81 108 GLU A N 1
ATOM 831 C CA . GLU A 1 108 ? -1.79 -10.25 7.566 1 74.81 108 GLU A CA 1
ATOM 832 C C . GLU A 1 108 ? -0.314 -9.898 7.73 1 74.81 108 GLU A C 1
ATOM 834 O O . GLU A 1 108 ? 0.23 -9.977 8.836 1 74.81 108 GLU A O 1
ATOM 839 N N . ILE A 1 109 ? 0.244 -9.438 6.68 1 86.56 109 ILE A N 1
ATOM 840 C CA . ILE A 1 109 ? 1.687 -9.227 6.637 1 86.56 109 ILE A CA 1
ATOM 841 C C . ILE A 1 109 ? 2.047 -7.953 7.406 1 86.56 109 ILE A C 1
ATOM 843 O O . ILE A 1 109 ? 2.955 -7.961 8.242 1 86.56 109 ILE A O 1
ATOM 847 N N . PHE A 1 110 ? 1.249 -6.883 7.246 1 88.56 110 PHE A N 1
ATOM 848 C CA . PHE A 1 110 ? 1.634 -5.586 7.789 1 88.56 110 PHE A CA 1
ATOM 849 C C . PHE A 1 110 ? 1.535 -5.586 9.312 1 88.56 110 PHE A C 1
ATOM 851 O O . PHE A 1 110 ? 2.492 -5.234 10 1 88.56 110 PHE A O 1
ATOM 858 N N . PRO A 1 111 ? 0.451 -6.18 9.891 1 87.19 111 PRO A N 1
ATOM 859 C CA . PRO A 1 111 ? 0.396 -6.191 11.352 1 87.19 111 PRO A CA 1
ATOM 860 C C . PRO A 1 111 ? 1.542 -6.98 11.977 1 87.19 111 PRO A C 1
ATOM 862 O O . PRO A 1 111 ? 2.096 -6.566 13 1 87.19 111 PRO A O 1
ATOM 865 N N . ALA A 1 112 ? 1.933 -8.086 11.328 1 92 112 ALA A N 1
ATOM 866 C CA . ALA A 1 112 ? 3.018 -8.914 11.852 1 92 112 ALA A CA 1
ATOM 867 C C . ALA A 1 112 ? 4.344 -8.164 11.82 1 92 112 ALA A C 1
ATOM 869 O O . ALA A 1 112 ? 5.098 -8.18 12.797 1 92 112 ALA A O 1
ATOM 870 N N . LEU A 1 113 ? 4.652 -7.457 10.734 1 95.5 113 LEU A N 1
ATOM 871 C CA . LEU A 1 113 ? 5.91 -6.727 10.602 1 95.5 113 LEU A CA 1
ATOM 872 C C . LEU A 1 113 ? 5.91 -5.477 11.477 1 95.5 113 LEU A C 1
ATOM 874 O O . LEU A 1 113 ? 6.945 -5.098 12.023 1 95.5 113 LEU A O 1
ATOM 878 N N . ILE A 1 114 ? 4.746 -4.836 11.594 1 93.88 114 ILE A N 1
ATOM 879 C CA . ILE A 1 114 ? 4.621 -3.654 12.438 1 93.88 114 ILE A CA 1
ATOM 880 C C . ILE A 1 114 ? 4.906 -4.027 13.891 1 93.88 114 ILE A C 1
ATOM 882 O O . ILE A 1 114 ? 5.633 -3.318 14.594 1 93.88 114 ILE A O 1
ATOM 886 N N . ASP A 1 115 ? 4.352 -5.172 14.336 1 93.38 115 ASP A N 1
ATOM 887 C CA . ASP A 1 115 ? 4.609 -5.645 15.688 1 93.38 115 ASP A CA 1
ATOM 888 C C . ASP A 1 115 ? 6.094 -5.934 15.898 1 93.38 115 ASP A C 1
ATOM 890 O O . ASP A 1 115 ? 6.664 -5.574 16.938 1 93.38 115 ASP A O 1
ATOM 894 N N . ALA A 1 116 ? 6.73 -6.543 14.945 1 95.56 116 ALA A N 1
ATOM 895 C CA . ALA A 1 116 ? 8.148 -6.875 15.039 1 95.56 116 ALA A CA 1
ATOM 896 C C . ALA A 1 116 ? 9.008 -5.613 15.094 1 95.56 116 ALA A C 1
ATOM 898 O O . ALA A 1 116 ? 9.961 -5.535 15.867 1 95.56 116 ALA A O 1
ATOM 899 N N . VAL A 1 117 ? 8.656 -4.602 14.266 1 95.19 117 VAL A N 1
ATOM 900 C CA . VAL A 1 117 ? 9.375 -3.33 14.266 1 95.19 117 VAL A CA 1
ATOM 901 C C . VAL A 1 117 ? 9.195 -2.631 15.609 1 95.19 117 VAL A C 1
ATOM 903 O O . VAL A 1 117 ? 10.148 -2.092 16.172 1 95.19 117 VAL A O 1
ATOM 906 N N . THR A 1 118 ? 7.996 -2.639 16.094 1 93.38 118 THR A N 1
ATOM 907 C CA . THR A 1 118 ? 7.691 -2.021 17.391 1 93.38 118 THR A CA 1
ATOM 908 C C . THR A 1 118 ? 8.516 -2.66 18.5 1 93.38 118 THR A C 1
ATOM 910 O O . THR A 1 118 ? 9.086 -1.96 19.344 1 93.38 118 THR A O 1
ATOM 913 N N . GLU A 1 119 ? 8.531 -3.994 18.516 1 91.88 119 GLU A N 1
ATOM 914 C CA . GLU A 1 119 ? 9.312 -4.723 19.516 1 91.88 119 GLU A CA 1
ATOM 915 C C . GLU A 1 119 ? 10.789 -4.348 19.438 1 91.88 119 GLU A C 1
ATOM 917 O O . GLU A 1 119 ? 11.438 -4.168 20.469 1 91.88 119 GLU A O 1
ATOM 922 N N . ARG A 1 120 ? 11.344 -4.215 18.25 1 91.44 120 ARG A N 1
ATOM 923 C CA . ARG A 1 120 ? 12.75 -3.867 18.062 1 91.44 120 ARG A CA 1
ATOM 924 C C . ARG A 1 120 ? 13.039 -2.453 18.562 1 91.44 120 ARG A C 1
ATOM 926 O O . ARG A 1 120 ? 14.125 -2.178 19.062 1 91.44 120 ARG A O 1
ATOM 933 N N . LEU A 1 121 ? 12.133 -1.549 18.297 1 90.38 121 LEU A N 1
ATOM 934 C CA . LEU A 1 121 ? 12.32 -0.161 18.703 1 90.38 121 LEU A CA 1
ATOM 935 C C . LEU A 1 121 ? 12.188 -0.019 20.219 1 90.38 121 LEU A C 1
ATOM 937 O O . LEU A 1 121 ? 12.789 0.873 20.812 1 90.38 121 LEU A O 1
ATOM 941 N N . GLY A 1 122 ? 11.367 -0.911 20.812 1 83.56 122 GLY A N 1
ATOM 942 C CA . GLY A 1 122 ? 11.172 -0.841 22.25 1 83.56 122 GLY A CA 1
ATOM 943 C C . GLY A 1 122 ? 10.367 0.368 22.688 1 83.56 122 GLY A C 1
ATOM 944 O O . GLY A 1 122 ? 9.664 0.977 21.875 1 83.56 122 GLY A O 1
ATOM 945 N N . ASP A 1 123 ? 10.18 0.634 23.938 1 72.62 123 ASP A N 1
ATOM 946 C CA . ASP A 1 123 ? 9.359 1.659 24.578 1 72.62 123 ASP A CA 1
ATOM 947 C C . ASP A 1 123 ? 9.82 3.059 24.172 1 72.62 123 ASP A C 1
ATOM 949 O O . ASP A 1 123 ? 9.141 4.047 24.453 1 72.62 123 ASP A O 1
ATOM 953 N N . ASP A 1 124 ? 10.805 3.102 23.344 1 61.44 124 ASP A N 1
ATOM 954 C CA . ASP A 1 124 ? 11.461 4.383 23.094 1 61.44 124 ASP A CA 1
ATOM 955 C C . ASP A 1 124 ? 10.867 5.078 21.875 1 61.44 124 ASP A C 1
ATOM 957 O O . ASP A 1 124 ? 11.273 6.184 21.531 1 61.44 124 ASP A O 1
ATOM 961 N N . SER A 1 125 ? 9.875 4.418 21.328 1 65.5 125 SER A N 1
ATOM 962 C CA . SER A 1 125 ? 9.578 5.113 20.078 1 65.5 125 SER A CA 1
ATOM 963 C C . SER A 1 125 ? 8.625 6.285 20.312 1 65.5 125 SER A C 1
ATOM 965 O O . SER A 1 125 ? 7.512 6.098 20.812 1 65.5 125 SER A O 1
ATOM 967 N N . PRO A 1 126 ? 9.195 7.613 20.188 1 66.44 126 PRO A N 1
ATOM 968 C CA . PRO A 1 126 ? 8.383 8.812 20.406 1 66.44 126 PRO A CA 1
ATOM 969 C C . PRO A 1 126 ? 7.219 8.93 19.422 1 66.44 126 PRO A C 1
ATOM 971 O O . PRO A 1 126 ? 6.332 9.766 19.609 1 66.44 126 PRO A O 1
ATOM 974 N N . HIS A 1 127 ? 7.172 8.031 18.5 1 82.44 127 HIS A N 1
ATOM 975 C CA . HIS A 1 127 ? 6.117 8.164 17.5 1 82.44 127 HIS A CA 1
ATOM 976 C C . HIS A 1 127 ? 5.383 6.848 17.297 1 82.44 127 HIS A C 1
ATOM 978 O O . HIS A 1 127 ? 5.828 6.004 16.516 1 82.44 127 HIS A O 1
ATOM 984 N N . PRO A 1 128 ? 4.25 6.785 17.891 1 85.75 128 PRO A N 1
ATOM 985 C CA . PRO A 1 128 ? 3.502 5.527 17.797 1 85.75 128 PRO A CA 1
ATOM 986 C C . PRO A 1 128 ? 3.146 5.164 16.359 1 85.75 128 PRO A C 1
ATOM 988 O O . PRO A 1 128 ? 2.904 3.992 16.062 1 85.75 128 PRO A O 1
ATOM 991 N N . ILE A 1 129 ? 3.193 6.121 15.492 1 91.44 129 ILE A N 1
ATOM 992 C CA . ILE A 1 129 ? 2.789 5.871 14.117 1 91.44 129 ILE A CA 1
ATOM 993 C C . ILE A 1 129 ? 3.984 5.367 13.312 1 91.44 129 ILE A C 1
ATOM 995 O O . ILE A 1 129 ? 3.822 4.844 12.203 1 91.44 129 ILE A O 1
ATOM 999 N N . TYR A 1 130 ? 5.199 5.477 13.797 1 93.88 130 TYR A N 1
ATOM 1000 C CA . TYR A 1 130 ? 6.422 5.25 13.039 1 93.88 130 TYR A CA 1
ATOM 1001 C C . TYR A 1 130 ? 6.484 3.818 12.516 1 93.88 130 TYR A C 1
ATOM 1003 O O . TYR A 1 130 ? 6.754 3.588 11.336 1 93.88 130 TYR A O 1
ATOM 1011 N N . PRO A 1 131 ? 6.238 2.756 13.391 1 94.94 131 PRO A N 1
ATOM 1012 C CA . PRO A 1 131 ? 6.367 1.395 12.867 1 94.94 131 PRO A CA 1
ATOM 1013 C C . PRO A 1 131 ? 5.422 1.122 11.695 1 94.94 131 PRO A C 1
ATOM 1015 O O . PRO A 1 131 ? 5.828 0.511 10.703 1 94.94 131 PRO A O 1
ATOM 1018 N N . SER A 1 132 ? 4.148 1.569 11.766 1 93.62 132 SER A N 1
ATOM 1019 C CA . SER A 1 132 ? 3.191 1.384 10.68 1 93.62 132 SER A CA 1
ATOM 1020 C C . SER A 1 132 ? 3.625 2.137 9.43 1 93.62 132 SER A C 1
ATOM 1022 O O . SER A 1 132 ? 3.559 1.598 8.32 1 93.62 132 SER A O 1
ATOM 1024 N N . LEU A 1 133 ? 4.074 3.379 9.617 1 95.31 133 LEU A N 1
ATOM 1025 C CA . LEU A 1 133 ? 4.52 4.203 8.5 1 95.31 133 LEU A CA 1
ATOM 1026 C C . LEU A 1 133 ? 5.73 3.576 7.812 1 95.31 133 LEU A C 1
ATOM 1028 O O . LEU A 1 133 ? 5.812 3.557 6.582 1 95.31 133 LEU A O 1
ATOM 1032 N N . LEU A 1 134 ? 6.703 3.119 8.625 1 96.62 134 LEU A N 1
ATOM 1033 C CA . LEU A 1 134 ? 7.91 2.502 8.094 1 96.62 134 LEU A CA 1
ATOM 1034 C C . LEU A 1 134 ? 7.566 1.296 7.223 1 96.62 134 LEU A C 1
ATOM 1036 O O . LEU A 1 134 ? 8 1.21 6.07 1 96.62 134 LEU A O 1
ATOM 1040 N N . VAL A 1 135 ? 6.758 0.377 7.695 1 96 135 VAL A N 1
ATOM 1041 C CA . VAL A 1 135 ? 6.402 -0.844 6.98 1 96 135 VAL A CA 1
ATOM 1042 C C . VAL A 1 135 ? 5.625 -0.494 5.715 1 96 135 VAL A C 1
ATOM 1044 O O . VAL A 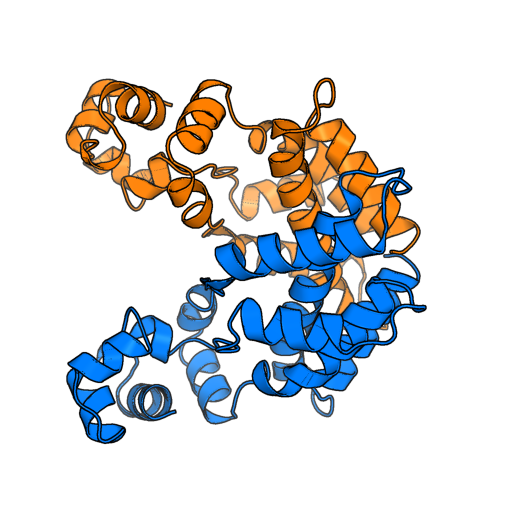1 135 ? 5.965 -0.951 4.621 1 96 135 VAL A O 1
ATOM 1047 N N . THR A 1 136 ? 4.613 0.355 5.828 1 93.5 136 THR A N 1
ATOM 1048 C CA . THR A 1 136 ? 3.789 0.74 4.688 1 93.5 136 THR A CA 1
ATOM 1049 C C . THR A 1 136 ? 4.633 1.431 3.617 1 93.5 136 THR A C 1
ATOM 1051 O O . THR A 1 136 ? 4.461 1.177 2.424 1 93.5 136 THR A O 1
ATOM 1054 N N . SER A 1 137 ? 5.555 2.311 4.004 1 95.88 137 SER A N 1
ATOM 1055 C CA . SER A 1 137 ? 6.395 3.027 3.047 1 95.88 137 SER A CA 1
ATOM 1056 C C . SER A 1 137 ? 7.344 2.078 2.322 1 95.88 137 SER A C 1
ATOM 1058 O O . SER A 1 137 ? 7.559 2.211 1.116 1 95.88 137 SER A O 1
ATOM 1060 N N . VAL A 1 138 ? 7.973 1.146 3.057 1 96 138 VAL A N 1
ATOM 1061 C CA . VAL A 1 138 ? 8.898 0.208 2.436 1 96 138 VAL A CA 1
ATOM 1062 C C . VAL A 1 138 ? 8.156 -0.672 1.435 1 96 138 VAL A C 1
ATOM 1064 O O . VAL A 1 138 ? 8.617 -0.874 0.31 1 96 138 VAL A O 1
ATOM 1067 N N . PHE A 1 139 ? 7.012 -1.155 1.786 1 91.25 139 PHE A N 1
ATOM 1068 C CA . PHE A 1 139 ? 6.234 -1.97 0.859 1 91.25 139 PHE A CA 1
ATOM 1069 C C . PHE A 1 139 ? 5.746 -1.134 -0.318 1 91.25 139 PHE A C 1
ATOM 1071 O O . PHE A 1 139 ? 5.711 -1.613 -1.453 1 91.25 139 PHE A O 1
ATOM 1078 N N . GLY A 1 140 ? 5.266 0.03 -0.018 1 90.94 140 GLY A N 1
ATOM 1079 C CA . GLY A 1 140 ? 4.93 0.937 -1.104 1 90.94 140 GLY A CA 1
ATOM 1080 C C . GLY A 1 140 ? 6.074 1.154 -2.074 1 90.94 140 GLY A C 1
ATOM 1081 O O . GLY A 1 140 ? 5.867 1.191 -3.289 1 90.94 140 GLY A O 1
ATOM 1082 N N . ALA A 1 141 ? 7.285 1.349 -1.545 1 93.56 141 ALA A N 1
ATOM 1083 C CA . ALA A 1 141 ? 8.477 1.505 -2.377 1 93.56 141 ALA A CA 1
ATOM 1084 C C . ALA A 1 141 ? 8.695 0.278 -3.258 1 93.56 141 ALA A C 1
ATOM 1086 O O . ALA A 1 141 ? 9.055 0.403 -4.43 1 93.56 141 ALA A O 1
ATOM 1087 N N . MET A 1 142 ? 8.5 -0.906 -2.668 1 90.75 142 MET A N 1
ATOM 1088 C CA . MET A 1 142 ? 8.656 -2.143 -3.43 1 90.75 142 MET A CA 1
ATOM 1089 C C . MET A 1 142 ? 7.656 -2.195 -4.582 1 90.75 142 MET A C 1
ATOM 1091 O O . MET A 1 142 ? 8.008 -2.582 -5.695 1 90.75 142 MET A O 1
ATOM 1095 N N . HIS A 1 143 ? 6.441 -1.792 -4.367 1 84 143 HIS A N 1
ATOM 1096 C CA . HIS A 1 143 ? 5.418 -1.774 -5.406 1 84 143 HIS A CA 1
ATOM 1097 C C . HIS A 1 143 ? 5.762 -0.769 -6.5 1 84 143 HIS A C 1
ATOM 1099 O O . HIS A 1 143 ? 5.625 -1.066 -7.688 1 84 143 HIS A O 1
ATOM 1105 N N . CYS A 1 144 ? 6.223 0.388 -6.094 1 89.62 144 CYS A N 1
ATOM 1106 C CA . CYS A 1 144 ? 6.637 1.396 -7.059 1 89.62 144 CYS A CA 1
ATOM 1107 C C . CYS A 1 144 ? 7.801 0.892 -7.906 1 89.62 144 CYS A C 1
ATOM 1109 O O . CYS A 1 144 ? 7.824 1.1 -9.125 1 89.62 144 CYS A O 1
ATOM 1111 N N . ALA A 1 145 ? 8.742 0.267 -7.262 1 90.56 145 ALA A N 1
ATOM 1112 C CA . ALA A 1 145 ? 9.914 -0.252 -7.973 1 90.56 145 ALA A CA 1
ATOM 1113 C C . ALA A 1 145 ? 9.508 -1.332 -8.969 1 90.56 145 ALA A C 1
ATOM 1115 O O . ALA A 1 145 ? 9.992 -1.345 -10.109 1 90.56 145 ALA A O 1
ATOM 1116 N N . ALA A 1 146 ? 8.633 -2.252 -8.555 1 84 146 ALA A N 1
ATOM 1117 C CA . ALA A 1 146 ? 8.148 -3.309 -9.445 1 84 146 ALA A CA 1
ATOM 1118 C C . ALA A 1 146 ? 7.457 -2.721 -10.672 1 84 146 ALA A C 1
ATOM 1120 O O . ALA A 1 146 ? 7.703 -3.158 -11.797 1 84 146 ALA A O 1
ATOM 1121 N N . ARG A 1 147 ? 6.637 -1.682 -10.477 1 80.56 147 ARG A N 1
ATOM 1122 C CA . ARG A 1 147 ? 5.93 -1.048 -11.586 1 80.56 147 ARG A CA 1
ATOM 1123 C C . ARG A 1 147 ? 6.898 -0.306 -12.5 1 80.56 147 ARG A C 1
ATOM 1125 O O . ARG A 1 147 ? 6.777 -0.371 -13.727 1 80.56 147 ARG A O 1
ATOM 1132 N N . ALA A 1 148 ? 7.844 0.398 -11.914 1 84.81 148 ALA A N 1
ATOM 1133 C CA . ALA A 1 148 ? 8.805 1.185 -12.68 1 84.81 148 ALA A CA 1
ATOM 1134 C C . ALA A 1 148 ? 9.711 0.283 -13.516 1 84.81 148 ALA A C 1
ATOM 1136 O O . ALA A 1 148 ? 10.172 0.681 -14.586 1 84.81 148 ALA A O 1
ATOM 1137 N N . SER A 1 149 ? 10.031 -0.843 -13 1 83.31 149 SER A N 1
ATOM 1138 C CA . SER A 1 149 ? 10.93 -1.752 -13.695 1 83.31 149 SER A CA 1
ATOM 1139 C C . SER A 1 149 ? 10.391 -2.113 -15.078 1 83.31 149 SER A C 1
ATOM 1141 O O . SER A 1 149 ? 11.148 -2.521 -15.961 1 83.31 149 SER A O 1
ATOM 1143 N N . TRP A 1 150 ? 9.031 -1.88 -15.281 1 75.25 150 TRP A N 1
ATOM 1144 C CA . TRP A 1 150 ? 8.391 -2.162 -16.562 1 75.25 150 TRP A CA 1
ATOM 1145 C C . TRP A 1 150 ? 8.695 -1.062 -17.578 1 75.25 150 TRP A C 1
ATOM 1147 O O . TRP A 1 150 ? 8.695 -1.305 -18.781 1 75.25 150 TRP A O 1
ATOM 1157 N N . SER A 1 151 ? 8.945 0.049 -17.125 1 73.38 151 SER A N 1
ATOM 1158 C CA . SER A 1 151 ? 9.031 1.198 -18.031 1 73.38 151 SER A CA 1
ATOM 1159 C C . SER A 1 151 ? 10.461 1.726 -18.109 1 73.38 151 SER A C 1
ATOM 1161 O O . SER A 1 151 ? 10.805 2.463 -19.031 1 73.38 151 SER A O 1
ATOM 1163 N N . VAL A 1 152 ? 11.266 1.441 -17.109 1 73.75 152 VAL A N 1
ATOM 1164 C CA . VAL A 1 152 ? 12.641 1.938 -17.078 1 73.75 152 VAL A CA 1
ATOM 1165 C C . VAL A 1 152 ? 13.594 0.843 -17.562 1 73.75 152 VAL A C 1
ATOM 1167 O O . VAL A 1 152 ? 13.914 -0.082 -16.812 1 73.75 152 VAL A O 1
ATOM 1170 N N . PRO A 1 153 ? 14.023 0.902 -18.75 1 77.44 153 PRO A N 1
ATOM 1171 C CA . PRO A 1 153 ? 14.914 -0.145 -19.266 1 77.44 153 PRO A CA 1
ATOM 1172 C C . PRO A 1 153 ? 16.25 -0.212 -18.531 1 77.44 153 PRO A C 1
ATOM 1174 O O . PRO A 1 153 ? 16.781 0.82 -18.109 1 77.44 153 PRO A O 1
ATOM 1177 N N . GLY A 1 154 ? 16.75 -1.387 -18.297 1 80.38 154 GLY A N 1
ATOM 1178 C CA . GLY A 1 154 ? 18.094 -1.601 -17.797 1 80.38 154 GLY A CA 1
ATOM 1179 C C . GLY A 1 154 ? 18.172 -1.628 -16.281 1 80.38 154 GLY A C 1
ATOM 1180 O O . GLY A 1 154 ? 19.234 -1.901 -15.711 1 80.38 154 GLY A O 1
ATOM 1181 N N . LYS A 1 155 ? 17.141 -1.344 -15.594 1 85.94 155 LYS A N 1
ATOM 1182 C CA . LYS A 1 155 ? 17.188 -1.398 -14.141 1 85.94 155 LYS A CA 1
ATOM 1183 C C . LYS A 1 155 ? 16.391 -2.586 -13.609 1 85.94 155 LYS A C 1
ATOM 1185 O O . LYS A 1 155 ? 15.305 -2.891 -14.117 1 85.94 155 LYS A O 1
ATOM 1190 N N . THR A 1 156 ? 17.047 -3.182 -12.633 1 88.25 156 THR A N 1
ATOM 1191 C CA . THR A 1 156 ? 16.344 -4.266 -11.953 1 88.25 156 THR A CA 1
ATOM 1192 C C . THR A 1 156 ? 15.406 -3.717 -10.875 1 88.25 156 THR A C 1
ATOM 1194 O O . THR A 1 156 ? 15.531 -2.559 -10.477 1 88.25 156 THR A O 1
ATOM 1197 N N . VAL A 1 157 ? 14.492 -4.566 -10.398 1 89.25 157 VAL A N 1
ATOM 1198 C CA . VAL A 1 157 ? 13.625 -4.188 -9.281 1 89.25 157 VAL A CA 1
ATOM 1199 C C . VAL A 1 157 ? 14.477 -3.877 -8.055 1 89.25 157 VAL A C 1
ATOM 1201 O O . VAL A 1 157 ? 14.18 -2.936 -7.312 1 89.25 157 VAL A O 1
ATOM 1204 N N . GLU A 1 158 ? 15.547 -4.598 -7.875 1 92.06 158 GLU A N 1
ATOM 1205 C CA . GLU A 1 158 ? 16.453 -4.383 -6.746 1 92.06 158 GLU A CA 1
ATOM 1206 C C . GLU A 1 158 ? 17.078 -2.996 -6.801 1 92.06 158 GLU A C 1
ATOM 1208 O O . GLU A 1 158 ? 17.141 -2.293 -5.793 1 92.06 158 GLU A O 1
ATOM 1213 N N . ASP A 1 159 ? 17.562 -2.586 -7.953 1 92.44 159 ASP A N 1
ATOM 1214 C CA . ASP A 1 159 ? 18.141 -1.256 -8.125 1 92.44 159 ASP A CA 1
ATOM 1215 C C . ASP A 1 159 ? 17.125 -0.168 -7.777 1 92.44 159 ASP A C 1
ATOM 1217 O O . ASP A 1 159 ? 17.453 0.793 -7.082 1 92.44 159 ASP A O 1
ATOM 1221 N N . LEU A 1 160 ? 15.93 -0.424 -8.266 1 93.31 160 LEU A N 1
ATOM 1222 C CA . LEU A 1 160 ? 14.883 0.578 -8.094 1 93.31 160 LEU A CA 1
ATOM 1223 C C . LEU A 1 160 ? 14.422 0.628 -6.641 1 93.31 160 LEU A C 1
ATOM 1225 O O . LEU A 1 160 ? 14.07 1.697 -6.137 1 93.31 160 LEU A O 1
ATOM 1229 N N . VAL A 1 161 ? 14.414 -0.517 -5.941 1 93.94 161 VAL A N 1
ATOM 1230 C CA . VAL A 1 161 ? 14.109 -0.555 -4.516 1 93.94 161 VAL A CA 1
ATOM 1231 C C . VAL A 1 161 ? 15.148 0.245 -3.74 1 93.94 161 VAL A C 1
ATOM 1233 O O . VAL A 1 161 ? 14.805 1.049 -2.871 1 93.94 161 VAL A O 1
ATOM 1236 N N . ASP A 1 162 ? 16.406 0.093 -4.121 1 94.75 162 ASP A N 1
ATOM 1237 C CA . ASP A 1 162 ? 17.469 0.839 -3.459 1 94.75 162 ASP A CA 1
ATOM 1238 C C . ASP A 1 162 ? 17.312 2.342 -3.676 1 94.75 162 ASP A C 1
ATOM 1240 O O . ASP A 1 162 ? 17.453 3.129 -2.736 1 94.75 162 ASP A O 1
ATOM 1244 N N . GLU A 1 163 ? 17 2.668 -4.844 1 94.31 163 GLU A N 1
ATOM 1245 C CA . GLU A 1 163 ? 16.797 4.082 -5.145 1 94.31 163 GLU A CA 1
ATOM 1246 C C . GLU A 1 163 ? 15.633 4.648 -4.336 1 94.31 163 GLU A C 1
ATOM 1248 O O . GLU A 1 163 ? 15.742 5.734 -3.762 1 94.31 163 GLU A O 1
ATOM 1253 N N . ALA A 1 164 ? 14.508 3.891 -4.316 1 96.06 164 ALA A N 1
ATOM 1254 C CA . ALA A 1 164 ? 13.32 4.336 -3.598 1 96.06 164 ALA A CA 1
ATOM 1255 C C . ALA A 1 164 ? 13.594 4.449 -2.1 1 96.06 164 ALA A C 1
ATOM 1257 O O . ALA A 1 164 ? 13.203 5.43 -1.465 1 96.06 164 ALA A O 1
ATOM 1258 N N . LEU A 1 165 ? 14.273 3.504 -1.481 1 96.69 165 LEU A N 1
ATOM 1259 C CA . LEU A 1 165 ? 14.531 3.498 -0.046 1 96.69 165 LEU A CA 1
ATOM 1260 C C . LEU A 1 165 ? 15.555 4.562 0.325 1 96.69 165 LEU A C 1
ATOM 1262 O O . LEU A 1 165 ? 15.5 5.137 1.417 1 96.69 165 LEU A O 1
ATOM 1266 N N . ASP A 1 166 ? 16.547 4.918 -0.663 1 96.12 166 ASP A N 1
ATOM 1267 C CA . ASP A 1 166 ? 17.453 6.039 -0.444 1 96.12 166 ASP A CA 1
ATOM 1268 C C . ASP A 1 166 ? 16.688 7.352 -0.296 1 96.12 166 ASP A C 1
ATOM 1270 O O . ASP A 1 166 ? 17 8.172 0.56 1 96.12 166 ASP A O 1
ATOM 1274 N N . LEU A 1 167 ? 15.703 7.477 -1.099 1 95.69 167 LEU A N 1
ATOM 1275 C CA . LEU A 1 167 ? 14.883 8.68 -1.045 1 95.69 167 LEU A CA 1
ATOM 1276 C C . LEU A 1 167 ? 14.125 8.766 0.274 1 95.69 167 LEU A C 1
ATOM 1278 O O . LEU A 1 167 ? 14.055 9.828 0.894 1 95.69 167 LEU A O 1
ATOM 1282 N N . LEU A 1 168 ? 13.492 7.656 0.79 1 96.44 168 LEU A N 1
ATOM 1283 C CA . LEU A 1 168 ? 12.758 7.633 2.047 1 96.44 168 LEU A CA 1
ATOM 1284 C C . LEU A 1 168 ? 13.68 7.914 3.227 1 96.44 168 LEU A C 1
ATOM 1286 O O . LEU A 1 168 ? 13.289 8.594 4.18 1 96.44 168 LEU A O 1
ATOM 1290 N N . GLU A 1 169 ? 14.938 7.383 3.07 1 95.06 169 GLU A N 1
ATOM 1291 C CA . GLU A 1 169 ? 15.906 7.562 4.145 1 95.06 169 GLU A CA 1
ATOM 1292 C C . GLU A 1 169 ? 16.406 9.008 4.215 1 95.06 169 GLU A C 1
ATOM 1294 O O . GLU A 1 169 ? 16.594 9.555 5.301 1 95.06 169 GLU A O 1
ATOM 1299 N N . ARG A 1 170 ? 16.609 9.625 3.182 1 93.44 170 ARG A N 1
ATOM 1300 C CA . ARG A 1 170 ? 17.125 10.992 3.129 1 93.44 170 ARG A CA 1
ATOM 1301 C C . ARG A 1 170 ? 16.016 12 3.406 1 93.44 170 ARG A C 1
ATOM 1303 O O . ARG A 1 170 ? 16.281 13.102 3.891 1 93.44 170 ARG A O 1
ATOM 1310 N N . GLY A 1 171 ? 14.805 11.617 2.994 1 94 171 GLY A N 1
ATOM 1311 C CA . GLY A 1 171 ? 13.664 12.508 3.092 1 94 171 GLY A CA 1
ATOM 1312 C C . GLY A 1 171 ? 13.086 12.891 1.741 1 94 171 GLY A C 1
ATOM 1313 O O . GLY A 1 171 ? 13.828 13.164 0.798 1 94 171 GLY A O 1
ATOM 1314 N N . LEU A 1 172 ? 11.789 12.758 1.571 1 91.56 172 LEU A N 1
ATOM 1315 C CA . LEU A 1 172 ? 11.109 13.062 0.316 1 91.56 172 LEU A CA 1
ATOM 1316 C C . LEU A 1 172 ? 11 14.57 0.107 1 91.56 172 LEU A C 1
ATOM 1318 O O . LEU A 1 172 ? 10.953 15.336 1.074 1 91.56 172 LEU A O 1
ATOM 1322 N N . MET B 1 1 ? -23.656 5.359 6.02 1 79.5 1 MET B N 1
ATOM 1323 C CA . MET B 1 1 ? -23.641 4.977 7.426 1 79.5 1 MET B CA 1
ATOM 1324 C C . MET B 1 1 ? -24.75 3.969 7.727 1 79.5 1 MET B C 1
ATOM 1326 O O . MET B 1 1 ? -24.656 3.211 8.695 1 79.5 1 MET B O 1
ATOM 1330 N N . ALA B 1 2 ? -25.719 3.924 6.824 1 84.56 2 ALA B N 1
ATOM 1331 C CA . ALA B 1 2 ? -26.812 2.969 7.031 1 84.56 2 ALA B CA 1
ATOM 1332 C C . ALA B 1 2 ? -26.281 1.539 7.09 1 84.56 2 ALA B C 1
ATOM 1334 O O . ALA B 1 2 ? -26.656 0.769 7.977 1 84.56 2 ALA B O 1
ATOM 1335 N N . ALA B 1 3 ? -25.406 1.304 6.246 1 88.69 3 ALA B N 1
ATOM 1336 C CA . ALA B 1 3 ? -24.844 -0.048 6.211 1 88.69 3 ALA B CA 1
ATOM 1337 C C . ALA B 1 3 ? -24.109 -0.375 7.512 1 88.69 3 ALA B C 1
ATOM 1339 O O . ALA B 1 3 ? -24.281 -1.461 8.07 1 88.69 3 ALA B O 1
ATOM 1340 N N . VAL B 1 4 ? -23.391 0.513 8.008 1 88.81 4 VAL B N 1
ATOM 1341 C CA . VAL B 1 4 ? -22.609 0.305 9.219 1 88.81 4 VAL B CA 1
ATOM 1342 C C . VAL B 1 4 ? -23.531 0.1 10.406 1 88.81 4 VAL B C 1
ATOM 1344 O O . VAL B 1 4 ? -23.328 -0.813 11.211 1 88.81 4 VAL B O 1
ATOM 1347 N N . ARG B 1 5 ? -24.562 0.894 10.5 1 90.62 5 ARG B N 1
ATOM 1348 C CA . ARG B 1 5 ? -25.516 0.771 11.594 1 90.62 5 ARG B CA 1
ATOM 1349 C C . ARG B 1 5 ? -26.25 -0.565 11.531 1 90.62 5 ARG B C 1
ATOM 1351 O O . ARG B 1 5 ? -26.469 -1.204 12.562 1 90.62 5 ARG B O 1
ATOM 1358 N N . LEU B 1 6 ? -26.547 -0.965 10.414 1 92.44 6 LEU B N 1
ATOM 1359 C CA . LEU B 1 6 ? -27.219 -2.254 10.258 1 92.44 6 LEU B CA 1
ATOM 1360 C C . LEU B 1 6 ? -26.281 -3.396 10.633 1 92.44 6 LEU B C 1
ATOM 1362 O O . LEU B 1 6 ? -26.688 -4.352 11.297 1 92.44 6 LEU B O 1
ATOM 1366 N N . ALA B 1 7 ? -25.125 -3.213 10.188 1 92.38 7 ALA B N 1
ATOM 1367 C CA . ALA B 1 7 ? -24.156 -4.258 10.5 1 92.38 7 ALA B CA 1
ATOM 1368 C C . ALA B 1 7 ? -23.906 -4.332 12 1 92.38 7 ALA B C 1
ATOM 1370 O O . ALA B 1 7 ? -23.672 -5.414 12.547 1 92.38 7 ALA B O 1
ATOM 1371 N N . LEU B 1 8 ? -23.875 -3.203 12.633 1 91.38 8 LEU B N 1
ATOM 1372 C CA . LEU B 1 8 ? -23.703 -3.188 14.078 1 91.38 8 LEU B CA 1
ATOM 1373 C C . LEU B 1 8 ? -24.875 -3.848 14.781 1 91.38 8 LEU B C 1
ATOM 1375 O O . LEU B 1 8 ? -24.703 -4.516 15.805 1 91.38 8 LEU B O 1
ATOM 1379 N N . ALA B 1 9 ? -26.031 -3.752 14.266 1 91.06 9 ALA B N 1
ATOM 1380 C CA . ALA B 1 9 ? -27.25 -4.281 14.867 1 91.06 9 ALA B CA 1
ATOM 1381 C C . ALA B 1 9 ? -27.391 -5.777 14.602 1 91.06 9 ALA B C 1
ATOM 1383 O O . ALA B 1 9 ? -27.734 -6.547 15.508 1 91.06 9 ALA B O 1
ATOM 1384 N N . SER B 1 10 ? -27 -6.199 13.438 1 91.06 10 SER B N 1
ATOM 1385 C CA . SER B 1 10 ? -27.359 -7.57 13.094 1 91.06 10 SER B CA 1
ATOM 1386 C C . SER B 1 10 ? -26.125 -8.383 12.688 1 91.06 10 SER B C 1
ATOM 1388 O O . SER B 1 10 ? -26.203 -9.602 12.531 1 91.06 10 SER B O 1
ATOM 1390 N N . GLY B 1 11 ? -25.094 -7.684 12.602 1 90.38 11 GLY B N 1
ATOM 1391 C CA . GLY B 1 11 ? -23.906 -8.367 12.133 1 90.38 11 GLY B CA 1
ATOM 1392 C C . GLY B 1 11 ? -23.656 -8.195 10.648 1 90.38 11 GLY B C 1
ATOM 1393 O O . GLY B 1 11 ? -24.594 -8.133 9.859 1 90.38 11 GLY B O 1
ATOM 1394 N N . PRO B 1 12 ? -22.438 -8.086 10.227 1 87.38 12 PRO B N 1
ATOM 1395 C CA . PRO B 1 12 ? -22.109 -7.848 8.82 1 87.38 12 PRO B CA 1
ATOM 1396 C C . PRO B 1 12 ? -22.641 -8.945 7.895 1 87.38 12 PRO B C 1
ATOM 1398 O O . PRO B 1 12 ? -22.953 -8.688 6.73 1 87.38 12 PRO B O 1
ATOM 1401 N N . GLY B 1 13 ? -22.625 -10.117 8.344 1 87.44 13 GLY B N 1
ATOM 1402 C CA . GLY B 1 13 ? -23.094 -11.219 7.523 1 87.44 13 GLY B CA 1
ATOM 1403 C C . GLY B 1 13 ? -24.594 -11.148 7.246 1 87.44 13 GLY B C 1
ATOM 1404 O O . GLY B 1 13 ? -25.078 -11.75 6.281 1 87.44 13 GLY B O 1
ATOM 1405 N N . GLU B 1 14 ? -25.344 -10.547 7.914 1 88.88 14 GLU B N 1
ATOM 1406 C CA . GLU B 1 14 ? -26.797 -10.508 7.785 1 88.88 14 GLU B CA 1
ATOM 1407 C C . GLU B 1 14 ? -27.234 -9.273 7.004 1 88.88 14 GLU B C 1
ATOM 1409 O O . GLU B 1 14 ? -28.422 -9.156 6.648 1 88.88 14 GLU B O 1
ATOM 1414 N N . VAL B 1 15 ? -26.234 -8.422 6.82 1 90.94 15 VAL B N 1
ATOM 1415 C CA . VAL B 1 15 ? -26.578 -7.207 6.09 1 90.94 15 VAL B CA 1
ATOM 1416 C C . VAL B 1 15 ? -26.688 -7.512 4.598 1 90.94 15 VAL B C 1
ATOM 1418 O O . VAL B 1 15 ? -25.844 -8.227 4.039 1 90.94 15 VAL B O 1
ATOM 1421 N N . THR B 1 16 ? -27.828 -7.066 4 1 91.75 16 THR B N 1
ATOM 1422 C CA . THR B 1 16 ? -28.047 -7.227 2.568 1 91.75 16 THR B CA 1
ATOM 1423 C C . THR B 1 16 ? -28.141 -5.867 1.883 1 91.75 16 THR B C 1
ATOM 1425 O O . THR B 1 16 ? -28.359 -4.844 2.543 1 91.75 16 THR B O 1
ATOM 1428 N N . VAL B 1 17 ? -28.047 -5.898 0.661 1 92.75 17 VAL B N 1
ATOM 1429 C CA . VAL B 1 17 ? -28.203 -4.676 -0.124 1 92.75 17 VAL B CA 1
ATOM 1430 C C . VAL B 1 17 ? -29.609 -4.109 0.057 1 92.75 17 VAL B C 1
ATOM 1432 O O . VAL B 1 17 ? -29.781 -2.898 0.212 1 92.75 17 VAL B O 1
ATOM 1435 N N . ASP B 1 18 ? -30.484 -5.031 0.035 1 93.81 18 ASP B N 1
ATOM 1436 C CA . ASP B 1 18 ? -31.875 -4.594 0.211 1 93.81 18 ASP B CA 1
ATOM 1437 C C . ASP B 1 18 ? -32.062 -3.895 1.554 1 93.81 18 ASP B C 1
ATOM 1439 O O . ASP B 1 18 ? -32.688 -2.838 1.626 1 93.81 18 ASP B O 1
ATOM 1443 N N . ALA B 1 19 ? -31.609 -4.402 2.461 1 94.06 19 ALA B N 1
ATOM 1444 C CA . ALA B 1 19 ? -31.75 -3.818 3.791 1 94.06 19 ALA B CA 1
ATOM 1445 C C . ALA B 1 19 ? -31.031 -2.473 3.879 1 94.06 19 ALA B C 1
ATOM 1447 O O . ALA B 1 19 ? -31.547 -1.524 4.473 1 94.06 19 ALA B O 1
ATOM 1448 N N . ILE B 1 20 ? -29.859 -2.41 3.307 1 93.75 20 ILE B N 1
ATOM 1449 C CA . ILE B 1 20 ? -29.109 -1.159 3.305 1 93.75 20 ILE B CA 1
ATOM 1450 C C . ILE B 1 20 ? -29.875 -0.092 2.537 1 93.75 20 ILE B C 1
ATOM 1452 O O . ILE B 1 20 ? -30.016 1.041 3.004 1 93.75 20 ILE B O 1
ATOM 1456 N N . SER B 1 21 ? -30.422 -0.516 1.455 1 94.19 21 SER B N 1
ATOM 1457 C CA . SER B 1 21 ? -31.156 0.417 0.607 1 94.19 21 SER B CA 1
ATOM 1458 C C . SER B 1 21 ? -32.375 0.955 1.318 1 94.19 21 SER B C 1
ATOM 1460 O O . SER B 1 21 ? -32.656 2.154 1.271 1 94.19 21 SER B O 1
ATOM 1462 N N . THR B 1 22 ? -33.031 0.102 1.905 1 93.5 22 THR B N 1
ATOM 1463 C CA . THR B 1 22 ? -34.219 0.498 2.65 1 93.5 22 THR B CA 1
ATOM 1464 C C . THR B 1 22 ? -33.875 1.476 3.766 1 93.5 22 THR B C 1
ATOM 1466 O O . THR B 1 22 ? -34.5 2.52 3.914 1 93.5 22 THR B O 1
ATOM 1469 N N . ALA B 1 23 ? -32.906 1.202 4.363 1 92.44 23 ALA B N 1
ATOM 1470 C CA . ALA B 1 23 ? -32.469 2.041 5.488 1 92.44 23 ALA B CA 1
ATOM 1471 C C . ALA B 1 23 ? -31.984 3.398 5 1 92.44 23 ALA B C 1
ATOM 1473 O O . ALA B 1 23 ? -32.156 4.41 5.691 1 92.44 23 ALA B O 1
ATOM 1474 N N . ALA B 1 24 ? -31.391 3.48 3.955 1 91.25 24 ALA B N 1
ATOM 1475 C CA . ALA B 1 24 ? -30.859 4.719 3.393 1 91.25 24 ALA B CA 1
ATOM 1476 C C . ALA B 1 24 ? -31.906 5.434 2.541 1 91.25 24 ALA B C 1
ATOM 1478 O O . ALA B 1 24 ? -31.656 6.531 2.039 1 91.25 24 ALA B O 1
ATOM 1479 N N . ASP B 1 25 ? -32.938 4.727 2.35 1 93.88 25 ASP B N 1
ATOM 1480 C CA . ASP B 1 25 ? -34.031 5.254 1.553 1 93.88 25 ASP B CA 1
ATOM 1481 C C . ASP B 1 25 ? -33.625 5.48 0.104 1 93.88 25 ASP B C 1
ATOM 1483 O O . ASP B 1 25 ? -33.812 6.559 -0.45 1 93.88 25 ASP B O 1
ATOM 1487 N N . ILE B 1 26 ? -33 4.539 -0.389 1 92.88 26 ILE B N 1
ATOM 1488 C CA . ILE B 1 26 ? -32.625 4.523 -1.801 1 92.88 26 ILE B CA 1
ATOM 1489 C C . ILE B 1 26 ? -33.031 3.191 -2.424 1 92.88 26 ILE B C 1
ATOM 1491 O O . ILE B 1 26 ? -33.344 2.236 -1.711 1 92.88 26 ILE B O 1
ATOM 1495 N N . ALA B 1 27 ? -33.062 3.143 -3.799 1 92.19 27 ALA B N 1
ATOM 1496 C CA . ALA B 1 27 ? -33.312 1.895 -4.516 1 92.19 27 ALA B CA 1
ATOM 1497 C C . ALA B 1 27 ? -32.031 1.037 -4.578 1 92.19 27 ALA B C 1
ATOM 1499 O O . ALA B 1 27 ? -30.922 1.562 -4.602 1 92.19 27 ALA B O 1
ATOM 1500 N N . PRO B 1 28 ? -32.188 -0.195 -4.68 1 90.75 28 PRO B N 1
ATOM 1501 C CA . PRO B 1 28 ? -31.047 -1.093 -4.793 1 90.75 28 PRO B CA 1
ATOM 1502 C C . PRO B 1 28 ? -30.156 -0.767 -5.996 1 90.75 28 PRO B C 1
ATOM 1504 O O . PRO B 1 28 ? -28.938 -0.898 -5.918 1 90.75 28 PRO B O 1
ATOM 1507 N N . ARG B 1 29 ? -30.828 -0.395 -7.004 1 91.75 29 ARG B N 1
ATOM 1508 C CA . ARG B 1 29 ? -30.047 -0.053 -8.195 1 91.75 29 ARG B CA 1
ATOM 1509 C C . ARG B 1 29 ? -29.125 1.132 -7.93 1 91.75 29 ARG B C 1
ATOM 1511 O O . ARG B 1 29 ? -28 1.174 -8.4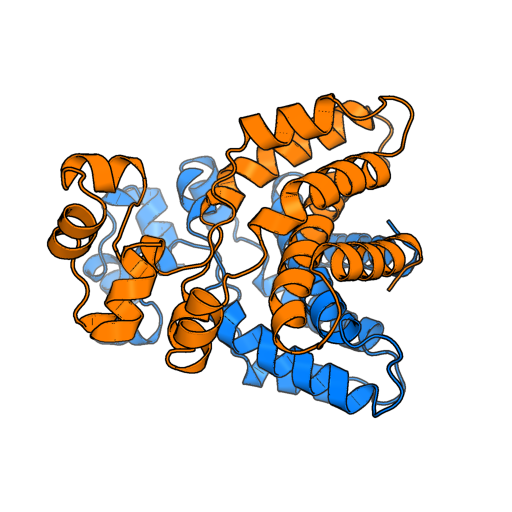3 1 91.75 29 ARG B O 1
ATOM 1518 N N . THR B 1 30 ? -29.656 2.023 -7.145 1 91.81 30 THR B N 1
ATOM 1519 C CA . THR B 1 30 ? -28.891 3.211 -6.785 1 91.81 30 THR B CA 1
ATOM 1520 C C . THR B 1 30 ? -27.734 2.846 -5.867 1 91.81 30 THR B C 1
ATOM 1522 O O . THR B 1 30 ? -26.672 3.479 -5.914 1 91.81 30 THR B O 1
ATOM 1525 N N . PHE B 1 31 ? -28.078 1.858 -5.094 1 90.25 31 PHE B N 1
ATOM 1526 C CA . PHE B 1 31 ? -27.016 1.355 -4.234 1 90.25 31 PHE B CA 1
ATOM 1527 C C . PHE B 1 31 ? -25.766 1.012 -5.051 1 90.25 31 PHE B C 1
ATOM 1529 O O . PHE B 1 31 ? -24.656 1.411 -4.695 1 90.25 31 PHE B O 1
ATOM 1536 N N . PHE B 1 32 ? -25.891 0.468 -6.195 1 87.94 32 PHE B N 1
ATOM 1537 C CA . PHE B 1 32 ? -24.766 -0.036 -6.988 1 87.94 32 PHE B CA 1
ATOM 1538 C C . PHE B 1 32 ? -24.094 1.096 -7.758 1 87.94 32 PHE B C 1
ATOM 1540 O O . PHE B 1 32 ? -23.031 0.905 -8.344 1 87.94 32 PHE B O 1
ATOM 1547 N N . ASN B 1 33 ? -24.812 2.287 -7.695 1 84.19 33 ASN B N 1
ATOM 1548 C CA . ASN B 1 33 ? -24.109 3.475 -8.18 1 84.19 33 ASN B CA 1
ATOM 1549 C C . ASN B 1 33 ? -22.984 3.887 -7.234 1 84.19 33 ASN B C 1
ATOM 1551 O O . ASN B 1 33 ? -22.047 4.562 -7.648 1 84.19 33 ASN B O 1
ATOM 1555 N N . TYR B 1 34 ? -23.156 3.412 -6.031 1 79 34 TYR B N 1
ATOM 1556 C CA . TYR B 1 34 ? -22.234 3.891 -5.012 1 79 34 TYR B CA 1
ATOM 1557 C C . TYR B 1 34 ? -21.25 2.795 -4.609 1 79 34 TYR B C 1
ATOM 1559 O O . TYR B 1 34 ? -20.078 3.068 -4.355 1 79 34 TYR B O 1
ATOM 1567 N N . PHE B 1 35 ? -21.875 1.619 -4.516 1 81 35 PHE B N 1
ATOM 1568 C CA . PHE B 1 35 ? -21.062 0.504 -4.043 1 81 35 PHE B CA 1
ATOM 1569 C C . PHE B 1 35 ? -21.172 -0.687 -4.984 1 81 35 PHE B C 1
ATOM 1571 O O . PHE B 1 35 ? -22.25 -0.968 -5.516 1 81 35 PHE B O 1
ATOM 1578 N N . SER B 1 36 ? -20.031 -1.354 -5.129 1 77.25 36 SER B N 1
ATOM 1579 C CA . SER B 1 36 ? -20.016 -2.537 -5.98 1 77.25 36 SER B CA 1
ATOM 1580 C C . SER B 1 36 ? -20.484 -3.775 -5.219 1 77.25 36 SER B C 1
ATOM 1582 O O . SER B 1 36 ? -20.781 -4.805 -5.824 1 77.25 36 SER B O 1
ATOM 1584 N N . SER B 1 37 ? -20.469 -3.695 -3.896 1 79.25 37 SER B N 1
ATOM 1585 C CA . SER B 1 37 ? -20.875 -4.797 -3.025 1 79.25 37 SER B CA 1
ATOM 1586 C C . SER B 1 37 ? -21.281 -4.289 -1.647 1 79.25 37 SER B C 1
ATOM 1588 O O . SER B 1 37 ? -20.953 -3.156 -1.277 1 79.25 37 SER B O 1
ATOM 1590 N N . LYS B 1 38 ? -21.969 -5.105 -0.885 1 81.94 38 LYS B N 1
ATOM 1591 C CA . LYS B 1 38 ? -22.359 -4.742 0.476 1 81.94 38 LYS B CA 1
ATOM 1592 C C . LYS B 1 38 ? -21.125 -4.59 1.373 1 81.94 38 LYS B C 1
ATOM 1594 O O . LYS B 1 38 ? -21.141 -3.781 2.303 1 81.94 38 LYS B O 1
ATOM 1599 N N . GLU B 1 39 ? -20.094 -5.297 1.023 1 77.88 39 GLU B N 1
ATOM 1600 C CA . GLU B 1 39 ? -18.859 -5.207 1.804 1 77.88 39 GLU B CA 1
ATOM 1601 C C . GLU B 1 39 ? -18.203 -3.842 1.642 1 77.88 39 GLU B C 1
ATOM 1603 O O . GLU B 1 39 ? -17.641 -3.303 2.596 1 77.88 39 GLU B O 1
ATOM 1608 N N . GLU B 1 40 ? -18.297 -3.406 0.52 1 77.44 40 GLU B N 1
ATOM 1609 C CA . GLU B 1 40 ? -17.75 -2.08 0.265 1 77.44 40 GLU B CA 1
ATOM 1610 C C . GLU B 1 40 ? -18.453 -1.018 1.106 1 77.44 40 GLU B C 1
ATOM 1612 O O . GLU B 1 40 ? -17.812 -0.053 1.546 1 77.44 40 GLU B O 1
ATOM 1617 N N . ALA B 1 41 ? -19.734 -1.245 1.298 1 82.06 41 ALA B N 1
ATOM 1618 C CA . ALA B 1 41 ? -20.5 -0.292 2.088 1 82.06 41 ALA B CA 1
ATOM 1619 C C . ALA B 1 41 ? -20.125 -0.372 3.564 1 82.06 41 ALA B C 1
ATOM 1621 O O . ALA B 1 41 ? -20.469 0.518 4.348 1 82.06 41 ALA B O 1
ATOM 1622 N N . LEU B 1 42 ? -19.453 -1.446 3.908 1 80.44 42 LEU B N 1
ATOM 1623 C CA . LEU B 1 42 ? -19.125 -1.67 5.312 1 80.44 42 LEU B CA 1
ATOM 1624 C C . LEU B 1 42 ? -17.672 -1.271 5.602 1 80.44 42 LEU B C 1
ATOM 1626 O O . LEU B 1 42 ? -17.25 -1.265 6.758 1 80.44 42 LEU B O 1
ATOM 1630 N N . THR B 1 43 ? -16.969 -1.003 4.516 1 73.62 43 THR B N 1
ATOM 1631 C CA . THR B 1 43 ? -15.555 -0.706 4.668 1 73.62 43 THR B CA 1
ATOM 1632 C C . THR B 1 43 ? -15.297 0.792 4.535 1 73.62 43 THR B C 1
ATOM 1634 O O . THR B 1 43 ? -16.031 1.496 3.846 1 73.62 43 THR B O 1
ATOM 1637 N N . PRO B 1 44 ? -14.227 1.257 5.418 1 62.16 44 PRO B N 1
ATOM 1638 C CA . PRO B 1 44 ? -13.867 2.672 5.293 1 62.16 44 PRO B CA 1
ATOM 1639 C C . PRO B 1 44 ? -13.375 3.033 3.896 1 62.16 44 PRO B C 1
ATOM 1641 O O . PRO B 1 44 ? -12.555 2.314 3.322 1 62.16 44 PRO B O 1
ATOM 1644 N N . ASP B 1 45 ? -14.203 3.725 3.09 1 62.53 45 ASP B N 1
ATOM 1645 C CA . ASP B 1 45 ? -13.648 4.203 1.827 1 62.53 45 ASP B CA 1
ATOM 1646 C C . ASP B 1 45 ? -13.742 5.727 1.731 1 62.53 45 ASP B C 1
ATOM 1648 O O . ASP B 1 45 ? -14.68 6.328 2.25 1 62.53 45 ASP B O 1
ATOM 1652 N N . SER B 1 46 ? -12.531 6.539 1.526 1 62.28 46 SER B N 1
ATOM 1653 C CA . SER B 1 46 ? -12.484 7.992 1.45 1 62.28 46 SER B CA 1
ATOM 1654 C C . SER B 1 46 ? -13.391 8.516 0.338 1 62.28 46 SER B C 1
ATOM 1656 O O . SER B 1 46 ? -13.797 9.68 0.359 1 62.28 46 SER B O 1
ATOM 1658 N N . ASN B 1 47 ? -14.188 7.785 -0.505 1 71.56 47 ASN B N 1
ATOM 1659 C CA . ASN B 1 47 ? -15.164 8.102 -1.542 1 71.56 47 ASN B CA 1
ATOM 1660 C C . ASN B 1 47 ? -14.656 9.172 -2.492 1 71.56 47 ASN B C 1
ATOM 1662 O O . ASN B 1 47 ? -15.438 9.828 -3.182 1 71.56 47 ASN B O 1
ATOM 1666 N N . TRP B 1 48 ? -13.391 9.57 -2.498 1 82.88 48 TRP B N 1
ATOM 1667 C CA . TRP B 1 48 ? -12.844 10.586 -3.4 1 82.88 48 TRP B CA 1
ATOM 1668 C C . TRP B 1 48 ? -12.508 9.977 -4.758 1 82.88 48 TRP B C 1
ATOM 1670 O O . TRP B 1 48 ? -11.945 8.875 -4.828 1 82.88 48 TRP B O 1
ATOM 1680 N N . THR B 1 49 ? -12.914 10.727 -5.785 1 83.75 49 THR B N 1
ATOM 1681 C CA . THR B 1 49 ? -12.531 10.305 -7.129 1 83.75 49 THR B CA 1
ATOM 1682 C C . THR B 1 49 ? -11.148 10.844 -7.492 1 83.75 49 THR B C 1
ATOM 1684 O O . THR B 1 49 ? -10.648 11.758 -6.844 1 83.75 49 THR B O 1
ATOM 1687 N N . ALA B 1 50 ? -10.578 10.258 -8.609 1 90.19 50 ALA B N 1
ATOM 1688 C CA . ALA B 1 50 ? -9.289 10.734 -9.109 1 90.19 50 ALA B CA 1
ATOM 1689 C C . ALA B 1 50 ? -9.359 12.211 -9.484 1 90.19 50 ALA B C 1
ATOM 1691 O O . ALA B 1 50 ? -8.469 12.992 -9.141 1 90.19 50 ALA B O 1
ATOM 1692 N N . GLN B 1 51 ? -10.453 12.641 -10.055 1 92.56 51 GLN B N 1
ATOM 1693 C CA . GLN B 1 51 ? -10.594 14.023 -10.508 1 92.56 51 GLN B CA 1
ATOM 1694 C C . GLN B 1 51 ? -10.688 14.984 -9.336 1 92.56 51 GLN B C 1
ATOM 1696 O O . GLN B 1 51 ? -10.109 16.078 -9.367 1 92.56 51 GLN B O 1
ATOM 1701 N N . GLU B 1 52 ? -11.43 14.586 -8.328 1 93.12 52 GLU B N 1
ATOM 1702 C CA . GLU B 1 52 ? -11.555 15.438 -7.148 1 93.12 52 GLU B CA 1
ATOM 1703 C C . GLU B 1 52 ? -10.195 15.672 -6.488 1 93.12 52 GLU B C 1
ATOM 1705 O O . GLU B 1 52 ? -9.867 16.797 -6.113 1 93.12 52 GLU B O 1
ATOM 1710 N N . LEU B 1 53 ? -9.438 14.625 -6.406 1 94.88 53 LEU B N 1
ATOM 1711 C CA . LEU B 1 53 ? -8.117 14.742 -5.785 1 94.88 53 LEU B CA 1
ATOM 1712 C C . LEU B 1 53 ? -7.168 15.531 -6.68 1 94.88 53 LEU B C 1
ATOM 1714 O O . LEU B 1 53 ? -6.352 16.312 -6.188 1 94.88 53 LEU B O 1
ATOM 1718 N N . LEU B 1 54 ? -7.254 15.375 -7.977 1 95.88 54 LEU B N 1
ATOM 1719 C CA . LEU B 1 54 ? -6.449 16.156 -8.914 1 95.88 54 LEU B CA 1
ATOM 1720 C C . LEU B 1 54 ? -6.773 17.641 -8.812 1 95.88 54 LEU B C 1
ATOM 1722 O O . LEU B 1 54 ? -5.871 18.484 -8.844 1 95.88 54 LEU B O 1
ATOM 1726 N N . ASP B 1 55 ? -8.086 17.922 -8.68 1 97.06 55 ASP B N 1
ATOM 1727 C CA . ASP B 1 55 ? -8.5 19.312 -8.531 1 97.06 55 ASP B CA 1
ATOM 1728 C C . ASP B 1 55 ? -7.91 19.922 -7.262 1 97.06 55 ASP B C 1
ATOM 1730 O O . ASP B 1 55 ? -7.441 21.062 -7.281 1 97.06 55 ASP B O 1
ATOM 1734 N N . LEU B 1 56 ? -7.957 19.203 -6.188 1 97.31 56 LEU B N 1
ATOM 1735 C CA . LEU B 1 56 ? -7.367 19.672 -4.941 1 97.31 56 LEU B CA 1
ATOM 1736 C C . LEU B 1 56 ? -5.867 19.891 -5.102 1 97.31 56 LEU B C 1
ATOM 1738 O O . LEU B 1 56 ? -5.328 20.891 -4.625 1 97.31 56 LEU B O 1
ATOM 1742 N N . PHE B 1 57 ? -5.168 18.938 -5.77 1 97.81 57 PHE B N 1
ATOM 1743 C CA . PHE B 1 57 ? -3.73 19.047 -5.977 1 97.81 57 PHE B CA 1
ATOM 1744 C C . PHE B 1 57 ? -3.395 20.266 -6.828 1 97.81 57 PHE B C 1
ATOM 1746 O O . PHE B 1 57 ? -2.492 21.047 -6.488 1 97.81 57 PHE B O 1
ATOM 1753 N N . ASN B 1 58 ? -4.141 20.5 -7.883 1 97 58 ASN B N 1
ATOM 1754 C CA . ASN B 1 58 ? -3.879 21.594 -8.812 1 97 58 ASN B CA 1
ATOM 1755 C C . ASN B 1 58 ? -4.23 22.938 -8.195 1 97 58 ASN B C 1
ATOM 1757 O O . ASN B 1 58 ? -3.771 23.984 -8.672 1 97 58 ASN B O 1
ATOM 1761 N N . ALA B 1 59 ? -5.051 22.938 -7.152 1 97.38 59 ALA B N 1
ATOM 1762 C CA . ALA B 1 59 ? -5.422 24.172 -6.461 1 97.38 59 ALA B CA 1
ATOM 1763 C C . ALA B 1 59 ? -4.324 24.609 -5.5 1 97.38 59 ALA B C 1
ATOM 1765 O O . ALA B 1 59 ? -4.332 25.75 -5.012 1 97.38 59 ALA B O 1
ATOM 1766 N N . GLN B 1 60 ? -3.398 23.672 -5.207 1 97.44 60 GLN B N 1
ATOM 1767 C CA . GLN B 1 60 ? -2.271 24.047 -4.359 1 97.44 60 GLN B CA 1
ATOM 1768 C C . GLN B 1 60 ? -1.326 25 -5.09 1 97.44 60 GLN B C 1
ATOM 1770 O O . GLN B 1 60 ? -1.269 25 -6.32 1 97.44 60 GLN B O 1
ATOM 1775 N N . PRO B 1 61 ? -0.511 25.922 -4.277 1 95.88 61 PRO B N 1
ATOM 1776 C CA . PRO B 1 61 ? 0.426 26.828 -4.926 1 95.88 61 PRO B CA 1
ATOM 1777 C C . PRO B 1 61 ? 1.412 26.125 -5.848 1 95.88 61 PRO B C 1
ATOM 1779 O O . PRO B 1 61 ? 1.988 25.094 -5.465 1 95.88 61 PRO B O 1
ATOM 1782 N N . ALA B 1 62 ? 1.616 26.578 -7.09 1 90.62 62 ALA B N 1
ATOM 1783 C CA . ALA B 1 62 ? 2.439 25.938 -8.109 1 90.62 62 ALA B CA 1
ATOM 1784 C C . ALA B 1 62 ? 3.922 26.047 -7.773 1 90.62 62 ALA B C 1
ATOM 1786 O O . ALA B 1 62 ? 4.746 25.312 -8.32 1 90.62 62 ALA B O 1
ATOM 1787 N N . ASP B 1 63 ? 4.273 26.875 -6.754 1 93.06 63 ASP B N 1
ATOM 1788 C CA . ASP B 1 63 ? 5.68 27.141 -6.469 1 93.06 63 ASP B CA 1
ATOM 1789 C C . ASP B 1 63 ? 6.16 26.312 -5.273 1 93.06 63 ASP B C 1
ATOM 1791 O O . ASP B 1 63 ? 7.328 26.391 -4.891 1 93.06 63 ASP B O 1
ATOM 1795 N N . GLU B 1 64 ? 5.293 25.594 -4.766 1 94.19 64 GLU B N 1
ATOM 1796 C CA . GLU B 1 64 ? 5.746 24.734 -3.678 1 94.19 64 GLU B CA 1
ATOM 1797 C C . GLU B 1 64 ? 6.09 23.328 -4.184 1 94.19 64 GLU B C 1
ATOM 1799 O O . GLU B 1 64 ? 5.703 22.953 -5.297 1 94.19 64 GLU B O 1
ATOM 1804 N N . SER B 1 65 ? 6.816 22.672 -3.363 1 93.19 65 SER B N 1
ATOM 1805 C CA . SER B 1 65 ? 7.18 21.312 -3.736 1 93.19 65 SER B CA 1
ATOM 1806 C C . SER B 1 65 ? 5.949 20.406 -3.822 1 93.19 65 SER B C 1
ATOM 1808 O O . SER B 1 65 ? 4.965 20.625 -3.113 1 93.19 65 SER B O 1
ATOM 1810 N N . PRO B 1 66 ? 6.016 19.375 -4.656 1 95.06 66 PRO B N 1
ATOM 1811 C CA . PRO B 1 66 ? 4.895 18.438 -4.738 1 95.06 66 PRO B CA 1
ATOM 1812 C C . PRO B 1 66 ? 4.559 17.797 -3.393 1 95.06 66 PRO B C 1
ATOM 1814 O O . PRO B 1 66 ? 3.389 17.516 -3.111 1 95.06 66 PRO B O 1
ATOM 1817 N N . LEU B 1 67 ? 5.52 17.562 -2.562 1 95.19 67 LEU B N 1
ATOM 1818 C CA . LEU B 1 67 ? 5.25 17 -1.238 1 95.19 67 LEU B CA 1
ATOM 1819 C C . LEU B 1 67 ? 4.383 17.953 -0.419 1 95.19 67 LEU B C 1
ATOM 1821 O O . LEU B 1 67 ? 3.418 17.531 0.219 1 95.19 67 LEU B O 1
ATOM 1825 N N . ARG B 1 68 ? 4.746 19.234 -0.474 1 95.5 68 ARG B N 1
ATOM 1826 C CA . ARG B 1 68 ? 3.961 20.219 0.263 1 95.5 68 ARG B CA 1
ATOM 1827 C C . ARG B 1 68 ? 2.543 20.312 -0.286 1 95.5 68 ARG B C 1
ATOM 1829 O O . ARG B 1 68 ? 1.583 20.438 0.477 1 95.5 68 ARG B O 1
ATOM 1836 N N . SER B 1 69 ? 2.455 20.297 -1.574 1 97.62 69 SER B N 1
ATOM 1837 C CA . SER B 1 69 ? 1.134 20.328 -2.195 1 97.62 69 SER B CA 1
ATOM 1838 C C . SER B 1 69 ? 0.307 19.109 -1.788 1 97.62 69 SER B C 1
ATOM 1840 O O . SER B 1 69 ? -0.873 19.234 -1.457 1 97.62 69 SER B O 1
ATOM 1842 N N . LEU B 1 70 ? 0.921 17.891 -1.812 1 97.62 70 LEU B N 1
ATOM 1843 C CA . LEU B 1 70 ? 0.21 16.672 -1.423 1 97.62 70 LEU B CA 1
ATOM 1844 C C . LEU B 1 70 ? -0.145 16.703 0.06 1 97.62 70 LEU B C 1
ATOM 1846 O O . LEU B 1 70 ? -1.182 16.172 0.465 1 97.62 70 LEU B O 1
ATOM 1850 N N . ARG B 1 71 ? 0.685 17.312 0.877 1 96.81 71 ARG B N 1
ATOM 1851 C CA . ARG B 1 71 ? 0.347 17.531 2.281 1 96.81 71 ARG B CA 1
ATOM 1852 C C . ARG B 1 71 ? -0.919 18.375 2.416 1 96.81 71 ARG B C 1
ATOM 1854 O O . ARG B 1 71 ? -1.786 18.062 3.238 1 96.81 71 ARG B O 1
ATOM 1861 N N . GLY B 1 72 ? -0.95 19.469 1.639 1 97 72 GLY B N 1
ATOM 1862 C CA . GLY B 1 72 ? -2.16 20.281 1.639 1 97 72 GLY B CA 1
ATOM 1863 C C . GLY B 1 72 ? -3.4 19.484 1.264 1 97 72 GLY B C 1
ATOM 1864 O O . GLY B 1 72 ? -4.445 19.625 1.904 1 97 72 GLY B O 1
ATOM 1865 N N . VAL B 1 73 ? -3.303 18.641 0.302 1 96.75 73 VAL B N 1
ATOM 1866 C CA . VAL B 1 73 ? -4.402 17.781 -0.121 1 96.75 73 VAL B CA 1
ATOM 1867 C C . VAL B 1 73 ? -4.77 16.812 1.006 1 96.75 73 VAL B C 1
ATOM 1869 O O . VAL B 1 73 ? -5.941 16.672 1.351 1 96.75 73 VAL B O 1
ATOM 1872 N N . ALA B 1 74 ? -3.787 16.141 1.58 1 95.56 74 ALA B N 1
ATOM 1873 C CA . ALA B 1 74 ? -4.004 15.172 2.658 1 95.56 74 ALA B CA 1
ATOM 1874 C C . ALA B 1 74 ? -4.738 15.82 3.83 1 95.56 74 ALA B C 1
ATOM 1876 O O . ALA B 1 74 ? -5.66 15.227 4.395 1 95.56 74 ALA B O 1
ATOM 1877 N N . ARG B 1 75 ? -4.355 17.047 4.129 1 94.19 75 ARG B N 1
ATOM 1878 C CA . ARG B 1 75 ? -5.004 17.75 5.227 1 94.19 75 ARG B CA 1
ATOM 1879 C C . ARG B 1 75 ? -6.473 18.016 4.914 1 94.19 75 ARG B C 1
ATOM 1881 O O . ARG B 1 75 ? -7.332 17.891 5.793 1 94.19 75 ARG B O 1
ATOM 1888 N N . GLN B 1 76 ? -6.727 18.344 3.756 1 93.75 76 GLN B N 1
ATOM 1889 C CA . GLN B 1 76 ? -8.086 18.688 3.359 1 93.75 76 GLN B CA 1
ATOM 1890 C C . GLN B 1 76 ? -9 17.469 3.381 1 93.75 76 GLN B C 1
ATOM 1892 O O . GLN B 1 76 ? -10.195 17.594 3.641 1 93.75 76 GLN B O 1
ATOM 1897 N N . ILE B 1 77 ? -8.391 16.281 3.205 1 91.44 77 ILE B N 1
ATOM 1898 C CA . ILE B 1 77 ? -9.258 15.117 3.062 1 91.44 77 ILE B CA 1
ATOM 1899 C C . ILE B 1 77 ? -9.133 14.219 4.293 1 91.44 77 ILE B C 1
ATOM 1901 O O . ILE B 1 77 ? -9.797 13.188 4.387 1 91.44 77 ILE B O 1
ATOM 1905 N N . ALA B 1 78 ? -8.375 14.578 5.246 1 89.38 78 ALA B N 1
ATOM 1906 C CA . ALA B 1 78 ? -8.031 13.75 6.398 1 89.38 78 ALA B CA 1
ATOM 1907 C C . ALA B 1 78 ? -9.289 13.289 7.137 1 89.38 78 ALA B C 1
ATOM 1909 O O . ALA B 1 78 ? -9.414 12.117 7.5 1 89.38 78 ALA B O 1
ATOM 1910 N N . ASP B 1 79 ? -10.242 14.164 7.266 1 84.31 79 ASP B N 1
ATOM 1911 C CA . ASP B 1 79 ? -11.453 13.852 8.023 1 84.31 79 ASP B CA 1
ATOM 1912 C C . ASP B 1 79 ? -12.258 12.742 7.352 1 84.31 79 ASP B C 1
ATOM 1914 O O . ASP B 1 79 ? -12.961 11.984 8.023 1 84.31 79 ASP B O 1
ATOM 1918 N N . SER B 1 80 ? -12.086 12.672 6.074 1 82.56 80 SER B N 1
ATOM 1919 C CA . SER B 1 80 ? -12.836 11.648 5.348 1 82.56 80 SER B CA 1
ATOM 1920 C C . SER B 1 80 ? -12.258 10.258 5.598 1 82.56 80 SER B C 1
ATOM 1922 O O . SER B 1 80 ? -12.898 9.25 5.301 1 82.56 80 SER B O 1
ATOM 1924 N N . TYR B 1 81 ? -11.062 10.188 6.137 1 79.88 81 TYR B N 1
ATOM 1925 C CA . TYR B 1 81 ? -10.422 8.914 6.449 1 79.88 81 TYR B CA 1
ATOM 1926 C C . TYR B 1 81 ? -10.648 8.539 7.91 1 79.88 81 TYR B C 1
ATOM 1928 O O . TYR B 1 81 ? -10.258 7.453 8.344 1 79.88 81 TYR B O 1
ATOM 1936 N N . ALA B 1 82 ? -11.203 9.461 8.656 1 79 82 ALA B N 1
ATOM 1937 C CA . ALA B 1 82 ? -11.508 9.164 10.055 1 79 82 ALA B CA 1
ATOM 1938 C C . ALA B 1 82 ? -12.781 8.328 10.172 1 79 82 ALA B C 1
ATOM 1940 O O . ALA B 1 82 ? -13.844 8.719 9.688 1 79 82 ALA B O 1
ATOM 1941 N N . PRO B 1 83 ? -12.594 7.207 10.828 1 75.44 83 PRO B N 1
ATOM 1942 C CA . PRO B 1 83 ? -13.812 6.418 11.016 1 75.44 83 PRO B CA 1
ATOM 1943 C C . PRO B 1 83 ? -14.758 7.027 12.047 1 75.44 83 PRO B C 1
ATOM 1945 O O . PRO B 1 83 ? -14.305 7.68 12.992 1 75.44 83 PRO B O 1
ATOM 1948 N N . SER B 1 84 ? -15.977 6.855 11.75 1 78.75 84 SER B N 1
ATOM 1949 C CA . SER B 1 84 ? -16.969 7.215 12.758 1 78.75 84 SER B CA 1
ATOM 1950 C C . SER B 1 84 ? -16.906 6.277 13.961 1 78.75 84 SER B C 1
ATOM 1952 O O . SER B 1 84 ? -16.344 5.18 13.867 1 78.75 84 SER B O 1
ATOM 1954 N N . PRO B 1 85 ? -17.359 6.789 15.016 1 79.38 85 PRO B N 1
ATOM 1955 C CA . PRO B 1 85 ? -17.422 5.895 16.172 1 79.38 85 PRO B CA 1
ATOM 1956 C C . PRO B 1 85 ? -18.141 4.582 15.867 1 79.38 85 PRO B C 1
ATOM 1958 O O . PRO B 1 85 ? -17.75 3.525 16.359 1 79.38 85 PRO B O 1
ATOM 1961 N N . GLU B 1 86 ? -19.141 4.621 15.039 1 83.75 86 GLU B N 1
ATOM 1962 C CA . GLU B 1 86 ? -19.875 3.412 14.688 1 83.75 86 GLU B CA 1
ATOM 1963 C C . GLU B 1 86 ? -19.031 2.475 13.836 1 83.75 86 GLU B C 1
ATOM 1965 O O . GLU B 1 86 ? -19.094 1.254 14 1 83.75 86 GLU B O 1
ATOM 1970 N N . GLU B 1 87 ? -18.344 3.086 13.008 1 81 87 GLU B N 1
ATOM 1971 C CA . GLU B 1 87 ? -17.438 2.279 12.195 1 81 87 GLU B CA 1
ATOM 1972 C C . GLU B 1 87 ? -16.359 1.629 13.055 1 81 87 GLU B C 1
ATOM 1974 O O . GLU B 1 87 ? -16.047 0.448 12.883 1 81 87 GLU B O 1
ATOM 1979 N N . LEU B 1 88 ? -15.789 2.426 13.938 1 78 88 LEU B N 1
ATOM 1980 C CA . LEU B 1 88 ? -14.773 1.89 14.828 1 78 88 LEU B CA 1
ATOM 1981 C C . LEU B 1 88 ? -15.328 0.742 15.664 1 78 88 LEU B C 1
ATOM 1983 O O . LEU B 1 88 ? -14.68 -0.294 15.82 1 78 88 LEU B O 1
ATOM 1987 N N . GLU B 1 89 ? -16.5 0.9 16.172 1 83.75 89 GLU B N 1
ATOM 1988 C CA . GLU B 1 89 ? -17.141 -0.158 16.938 1 83.75 89 GLU B CA 1
ATOM 1989 C C . GLU B 1 89 ? -17.344 -1.409 16.094 1 83.75 89 GLU B C 1
ATOM 1991 O O . GLU B 1 89 ? -17.078 -2.523 16.547 1 83.75 89 GLU B O 1
ATOM 1996 N N . LEU B 1 90 ? -17.766 -1.17 14.938 1 84.56 90 LEU B N 1
ATOM 1997 C CA . LEU B 1 90 ? -18 -2.307 14.055 1 84.56 90 LEU B CA 1
ATOM 1998 C C . LEU B 1 90 ? -16.703 -3.051 13.758 1 84.56 90 LEU B C 1
ATOM 2000 O O . LEU B 1 90 ? -16.656 -4.281 13.828 1 84.56 90 LEU B O 1
ATOM 2004 N N . TRP B 1 91 ? -15.75 -2.352 13.523 1 77.88 91 TRP B N 1
ATOM 2005 C CA . TRP B 1 91 ? -14.477 -2.967 13.156 1 77.88 91 TRP B CA 1
ATOM 2006 C C . TRP B 1 91 ? -13.836 -3.637 14.367 1 77.88 91 TRP B C 1
ATOM 2008 O O . TRP B 1 91 ? -13.141 -4.645 14.227 1 77.88 91 TRP B O 1
ATOM 2018 N N . GLN B 1 92 ? -13.953 -3.027 15.516 1 77.94 92 GLN B N 1
ATOM 2019 C CA . GLN B 1 92 ? -13.477 -3.672 16.734 1 77.94 92 GLN B CA 1
ATOM 2020 C C . GLN B 1 92 ? -14.172 -5.008 16.969 1 77.94 92 GLN B C 1
ATOM 2022 O O . GLN B 1 92 ? -13.547 -5.977 17.391 1 77.94 92 GLN B O 1
ATOM 2027 N N . ARG B 1 93 ? -15.516 -5.086 16.641 1 85.38 93 ARG B N 1
ATOM 2028 C CA . ARG B 1 93 ? -16.297 -6.297 16.812 1 85.38 93 ARG B CA 1
ATOM 2029 C C . ARG B 1 93 ? -16.062 -7.285 15.68 1 85.38 93 ARG B C 1
ATOM 2031 O O . ARG B 1 93 ? -16.172 -8.5 15.875 1 85.38 93 ARG B O 1
ATOM 2038 N N . HIS B 1 94 ? -15.664 -6.582 14.5 1 82.62 94 HIS B N 1
ATOM 2039 C CA . HIS B 1 94 ? -15.484 -7.41 13.305 1 82.62 94 HIS B CA 1
ATOM 2040 C C . HIS B 1 94 ? -14.211 -7.039 12.562 1 82.62 94 HIS B C 1
ATOM 2042 O O . HIS B 1 94 ? -14.266 -6.496 11.461 1 82.62 94 HIS B O 1
ATOM 2048 N N . PRO B 1 95 ? -13.109 -7.422 13.078 1 74.06 95 PRO B N 1
ATOM 2049 C CA . PRO B 1 95 ? -11.82 -6.984 12.531 1 74.06 95 PRO B CA 1
ATOM 2050 C C . PRO B 1 95 ? -11.578 -7.5 11.117 1 74.06 95 PRO B C 1
ATOM 2052 O O . PRO B 1 95 ? -10.773 -6.93 10.375 1 74.06 95 PRO B O 1
ATOM 2055 N N . GLU B 1 96 ? -12.305 -8.508 10.695 1 71.81 96 GLU B N 1
ATOM 2056 C CA . GLU B 1 96 ? -12.148 -9.047 9.344 1 71.81 96 GLU B CA 1
ATOM 2057 C C . GLU B 1 96 ? -12.555 -8.023 8.289 1 71.81 96 GLU B C 1
ATOM 2059 O O . GLU B 1 96 ? -12.141 -8.117 7.133 1 71.81 96 GLU B O 1
ATOM 2064 N N . LEU B 1 97 ? -13.383 -7.074 8.68 1 72.56 97 LEU B N 1
ATOM 2065 C CA . LEU B 1 97 ? -13.828 -6.039 7.754 1 72.56 97 LEU B CA 1
ATOM 2066 C C . LEU B 1 97 ? -12.68 -5.098 7.398 1 72.56 97 LEU B C 1
ATOM 2068 O O . LEU B 1 97 ? -12.719 -4.438 6.355 1 72.56 97 LEU B O 1
ATOM 2072 N N . LEU B 1 98 ? -11.711 -4.938 8.336 1 64.12 98 LEU B N 1
ATOM 2073 C CA . LEU B 1 98 ? -10.555 -4.09 8.086 1 64.12 98 LEU B CA 1
ATOM 2074 C C . LEU B 1 98 ? -9.75 -4.613 6.898 1 64.12 98 LEU B C 1
ATOM 2076 O O . LEU B 1 98 ? -9.117 -3.834 6.184 1 64.12 98 LEU B O 1
ATOM 2080 N N . THR B 1 99 ? -9.82 -5.891 6.664 1 60.19 99 THR B N 1
ATOM 2081 C CA . THR B 1 99 ? -9.062 -6.512 5.578 1 60.19 99 THR B CA 1
ATOM 2082 C C . THR B 1 99 ? -9.719 -6.227 4.23 1 60.19 99 THR B C 1
ATOM 2084 O O . THR B 1 99 ? -9.062 -6.289 3.189 1 60.19 99 THR B O 1
ATOM 2087 N N . LEU B 1 100 ? -10.992 -5.949 4.238 1 59.47 100 LEU B N 1
ATOM 2088 C CA . LEU B 1 100 ? -11.742 -5.68 3.018 1 59.47 100 LEU B CA 1
ATOM 2089 C C . LEU B 1 100 ? -11.578 -4.227 2.586 1 59.47 100 LEU B C 1
ATOM 2091 O O . LEU B 1 100 ? -11.797 -3.893 1.42 1 59.47 100 LEU B O 1
ATOM 2095 N N . ALA B 1 101 ? -11.172 -3.393 3.6 1 53.97 101 ALA B N 1
ATOM 2096 C CA . ALA B 1 101 ? -11.078 -1.954 3.369 1 53.97 101 ALA B CA 1
ATOM 2097 C C . ALA B 1 101 ? -9.906 -1.622 2.449 1 53.97 101 ALA B C 1
ATOM 2099 O O . ALA B 1 101 ? -8.75 -1.633 2.877 1 53.97 101 ALA B O 1
ATOM 2100 N N . GLN B 1 102 ? -9.93 -2.223 1.102 1 53.69 102 GLN B N 1
ATOM 2101 C CA . GLN B 1 102 ? -8.898 -1.826 0.147 1 53.69 102 GLN B CA 1
ATOM 2102 C C . GLN B 1 102 ? -9.359 -0.636 -0.692 1 53.69 102 GLN B C 1
ATOM 2104 O O . GLN B 1 102 ? -10.484 -0.614 -1.183 1 53.69 102 GLN B O 1
ATOM 2109 N N . PRO B 1 103 ? -8.594 0.464 -0.66 1 51.5 103 PRO B N 1
ATOM 2110 C CA . PRO B 1 103 ? -9.094 1.53 -1.531 1 51.5 103 PRO B CA 1
ATOM 2111 C C . PRO B 1 103 ? -9.07 1.145 -3.008 1 51.5 103 PRO B C 1
ATOM 2113 O O . PRO B 1 103 ? -8 1.042 -3.605 1 51.5 103 PRO B O 1
ATOM 2116 N N . GLU B 1 104 ? -10.133 0.342 -3.555 1 52.38 104 GLU B N 1
ATOM 2117 C CA . GLU B 1 104 ? -10.312 0.045 -4.973 1 52.38 104 GLU B CA 1
ATOM 2118 C C . GLU B 1 104 ? -9.852 1.21 -5.844 1 52.38 104 GLU B C 1
ATOM 2120 O O . GLU B 1 104 ? -9.352 1.004 -6.949 1 52.38 104 GLU B O 1
ATOM 2125 N N . ASP B 1 105 ? -9.867 2.398 -5.293 1 61.53 105 ASP B N 1
ATOM 2126 C CA . ASP B 1 105 ? -9.734 3.572 -6.152 1 61.53 105 ASP B CA 1
ATOM 2127 C C . ASP B 1 105 ? -8.266 3.951 -6.34 1 61.53 105 ASP B C 1
ATOM 2129 O O . ASP B 1 105 ? -7.945 4.805 -7.168 1 61.53 105 ASP B O 1
ATOM 2133 N N . GLU B 1 106 ? -7.398 3.145 -5.668 1 71.81 106 GLU B N 1
ATOM 2134 C CA . GLU B 1 106 ? -5.988 3.492 -5.805 1 71.81 106 GLU B CA 1
ATOM 2135 C C . GLU B 1 106 ? -5.508 3.295 -7.238 1 71.81 106 GLU B C 1
ATOM 2137 O O . GLU B 1 106 ? -4.633 4.023 -7.715 1 71.81 106 GLU B O 1
ATOM 2142 N N . GLU B 1 107 ? -6.227 2.48 -7.949 1 70.19 107 GLU B N 1
ATOM 2143 C CA . GLU B 1 107 ? -5.836 2.15 -9.312 1 70.19 107 GLU B CA 1
ATOM 2144 C C . GLU B 1 107 ? -6.113 3.311 -10.266 1 70.19 107 GLU B C 1
ATOM 2146 O O . GLU B 1 107 ? -5.434 3.467 -11.281 1 70.19 107 GLU B O 1
ATOM 2151 N N . GLU B 1 108 ? -7.094 4.027 -9.914 1 74.69 108 GLU B N 1
ATOM 2152 C CA . GLU B 1 108 ? -7.422 5.184 -10.734 1 74.69 108 GLU B CA 1
ATOM 2153 C C . GLU B 1 108 ? -6.797 6.457 -10.172 1 74.69 108 GLU B C 1
ATOM 2155 O O . GLU B 1 108 ? -6.34 7.316 -10.93 1 74.69 108 GLU B O 1
ATOM 2160 N N . ILE B 1 109 ? -6.719 6.504 -8.906 1 86.5 109 ILE B N 1
ATOM 2161 C CA . ILE B 1 109 ? -6.316 7.73 -8.227 1 86.5 109 ILE B CA 1
ATOM 2162 C C . ILE B 1 109 ? -4.805 7.91 -8.336 1 86.5 109 ILE B C 1
ATOM 2164 O O . ILE B 1 109 ? -4.328 8.992 -8.695 1 86.5 109 ILE B O 1
ATOM 2168 N N . PHE B 1 110 ? -4.039 6.832 -8.188 1 88.56 110 PHE B N 1
ATOM 2169 C CA . PHE B 1 110 ? -2.588 6.965 -8.094 1 88.56 110 PHE B CA 1
ATOM 2170 C C . PHE B 1 110 ? -1.99 7.348 -9.445 1 88.56 110 PHE B C 1
ATOM 2172 O O . PHE B 1 110 ? -1.239 8.32 -9.539 1 88.56 110 PHE B O 1
ATOM 2179 N N . PRO B 1 111 ? -2.441 6.734 -10.539 1 86.94 111 PRO B N 1
ATOM 2180 C CA . PRO B 1 111 ? -1.87 7.148 -11.828 1 86.94 111 PRO B CA 1
ATOM 2181 C C . PRO B 1 111 ? -2.146 8.617 -12.148 1 86.94 111 PRO B C 1
ATOM 2183 O O . PRO B 1 111 ? -1.273 9.312 -12.672 1 86.94 111 PRO B O 1
ATOM 2186 N N . ALA B 1 112 ? -3.348 9.078 -11.805 1 91.81 112 ALA B N 1
ATOM 2187 C CA . ALA B 1 112 ? -3.711 10.461 -12.07 1 91.81 112 ALA B CA 1
ATOM 2188 C C . ALA B 1 112 ? -2.832 11.422 -11.273 1 91.81 112 ALA B C 1
ATOM 2190 O O . ALA B 1 112 ? -2.338 12.414 -11.82 1 91.81 112 ALA B O 1
ATOM 2191 N N . LEU B 1 113 ? -2.586 11.156 -10 1 95.25 113 LEU B N 1
ATOM 2192 C CA . LE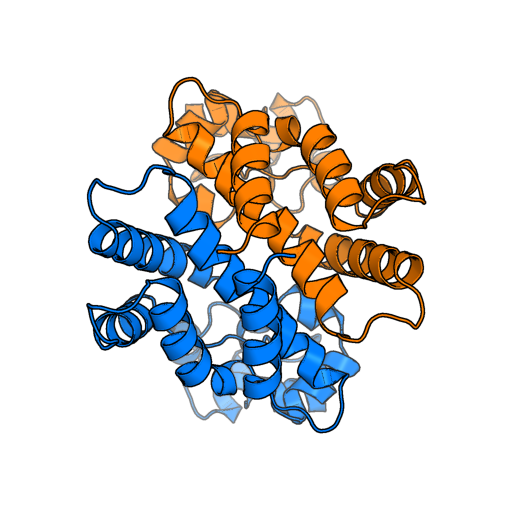U B 1 113 ? -1.785 12.031 -9.156 1 95.25 113 LEU B CA 1
ATOM 2193 C C . LEU B 1 113 ? -0.305 11.922 -9.508 1 95.25 113 LEU B C 1
ATOM 2195 O O . LEU B 1 113 ? 0.425 12.914 -9.445 1 95.25 113 LEU B O 1
ATOM 2199 N N . ILE B 1 114 ? 0.125 10.742 -9.875 1 93.88 114 ILE B N 1
ATOM 2200 C CA . ILE B 1 114 ? 1.514 10.547 -10.281 1 93.88 114 ILE B CA 1
ATOM 2201 C C . ILE B 1 114 ? 1.811 11.359 -11.531 1 93.88 114 ILE B C 1
ATOM 2203 O O . ILE B 1 114 ? 2.846 12.031 -11.617 1 93.88 114 ILE B O 1
ATOM 2207 N N . ASP B 1 115 ? 0.911 11.328 -12.477 1 93.31 115 ASP B N 1
ATOM 2208 C CA . ASP B 1 115 ? 1.071 12.133 -13.688 1 93.31 115 ASP B CA 1
ATOM 2209 C C . ASP B 1 115 ? 1.137 13.617 -13.352 1 93.31 115 ASP B C 1
ATOM 2211 O O . ASP B 1 115 ? 1.967 14.344 -13.906 1 93.31 115 ASP B O 1
ATOM 2215 N N . ALA B 1 116 ? 0.27 14.078 -12.508 1 95.31 116 ALA B N 1
ATOM 2216 C CA . ALA B 1 116 ? 0.237 15.484 -12.125 1 95.31 116 ALA B CA 1
ATOM 2217 C C . ALA B 1 116 ? 1.531 15.898 -11.422 1 95.31 116 ALA B C 1
ATOM 2219 O O . ALA B 1 116 ? 2.066 16.969 -11.688 1 95.31 116 ALA B O 1
ATOM 2220 N N . VAL B 1 117 ? 2.051 15.039 -10.516 1 95.06 117 VAL B N 1
ATOM 2221 C CA . VAL B 1 117 ? 3.309 15.312 -9.828 1 95.06 117 VAL B CA 1
ATOM 2222 C C . VAL B 1 117 ? 4.453 15.359 -10.836 1 95.06 117 VAL B C 1
ATOM 2224 O O . VAL B 1 117 ? 5.316 16.234 -10.766 1 95.06 117 VAL B O 1
ATOM 2227 N N . THR B 1 118 ? 4.465 14.422 -11.758 1 93.38 118 THR B N 1
ATOM 2228 C CA . THR B 1 118 ? 5.496 14.367 -12.781 1 93.38 118 THR B CA 1
ATOM 2229 C C . THR B 1 118 ? 5.5 15.648 -13.609 1 93.38 118 THR B C 1
ATOM 2231 O O . THR B 1 118 ? 6.562 16.219 -13.883 1 93.38 118 THR B O 1
ATOM 2234 N N . GLU B 1 119 ? 4.324 16.062 -14.039 1 91.81 119 GLU B N 1
ATOM 2235 C CA . GLU B 1 119 ? 4.195 17.297 -14.805 1 91.81 119 GLU B CA 1
ATOM 2236 C C . GLU B 1 119 ? 4.742 18.5 -14.031 1 91.81 119 GLU B C 1
ATOM 2238 O O . GLU B 1 119 ? 5.426 19.359 -14.594 1 91.81 119 GLU B O 1
ATOM 2243 N N . ARG B 1 120 ? 4.449 18.578 -12.766 1 91.25 120 ARG B N 1
ATOM 2244 C CA . ARG B 1 120 ? 4.906 19.688 -11.93 1 91.25 120 ARG B CA 1
ATOM 2245 C C . ARG B 1 120 ? 6.426 19.672 -11.781 1 91.25 120 ARG B C 1
ATOM 2247 O O . ARG B 1 120 ? 7.055 20.734 -11.695 1 91.25 120 ARG B O 1
ATOM 2254 N N . LEU B 1 121 ? 7 18.516 -11.617 1 90.25 121 LEU B N 1
ATOM 2255 C CA . LEU B 1 121 ? 8.445 18.391 -11.461 1 90.25 121 LEU B CA 1
ATOM 2256 C C . LEU B 1 121 ? 9.164 18.703 -12.766 1 90.25 121 LEU B C 1
ATOM 2258 O O . LEU B 1 121 ? 10.305 19.172 -12.758 1 90.25 121 LEU B O 1
ATOM 2262 N N . GLY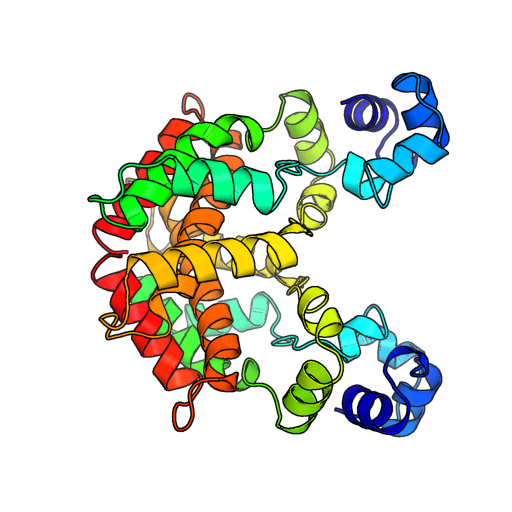 B 1 122 ? 8.484 18.422 -13.844 1 83.38 122 GLY B N 1
ATOM 2263 C CA . GLY B 1 122 ? 9.102 18.672 -15.141 1 83.38 122 GLY B CA 1
ATOM 2264 C C . GLY B 1 122 ? 10.234 17.703 -15.461 1 83.38 122 GLY B C 1
ATOM 2265 O O . GLY B 1 122 ? 10.344 16.656 -14.844 1 83.38 122 GLY B O 1
ATOM 2266 N N . ASP B 1 123 ? 10.938 17.844 -16.547 1 72.69 123 ASP B N 1
ATOM 2267 C CA . ASP B 1 123 ? 11.984 16.984 -17.094 1 72.69 123 ASP B CA 1
ATOM 2268 C C . ASP B 1 123 ? 13.148 16.844 -16.125 1 72.69 123 ASP B C 1
ATOM 2270 O O . ASP B 1 123 ? 14.031 16 -16.312 1 72.69 123 ASP B O 1
ATOM 2274 N N . ASP B 1 124 ? 13.031 17.469 -15.023 1 60.47 124 ASP B N 1
ATOM 2275 C CA . ASP B 1 124 ? 14.195 17.594 -14.148 1 60.47 124 ASP B CA 1
ATOM 2276 C C . ASP B 1 124 ? 14.219 16.453 -13.117 1 60.47 124 ASP B C 1
ATOM 2278 O O . ASP B 1 124 ? 15.141 16.375 -12.305 1 60.47 124 ASP B O 1
ATOM 2282 N N . SER B 1 125 ? 13.273 15.625 -13.219 1 65.38 125 SER B N 1
ATOM 2283 C CA . SER B 1 125 ? 13.344 14.758 -12.047 1 65.38 125 SER B CA 1
ATOM 2284 C C . SER B 1 125 ? 14.344 13.625 -12.258 1 65.38 125 SER B C 1
ATOM 2286 O O . SER B 1 125 ? 14.203 12.836 -13.195 1 65.38 125 SER B O 1
ATOM 2288 N N . PRO B 1 126 ? 15.562 13.711 -11.531 1 65.62 126 PRO B N 1
ATOM 2289 C CA . PRO B 1 126 ?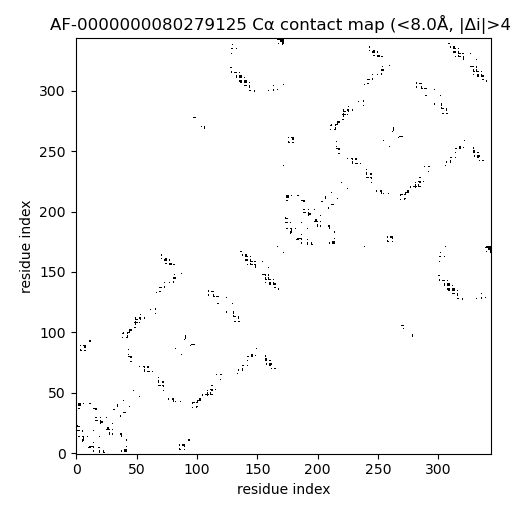 16.609 12.688 -11.664 1 65.62 126 PRO B CA 1
ATOM 2290 C C . PRO B 1 126 ? 16.125 11.297 -11.25 1 65.62 126 PRO B C 1
ATOM 2292 O O . PRO B 1 126 ? 16.812 10.305 -11.492 1 65.62 126 PRO B O 1
ATOM 2295 N N . HIS B 1 127 ? 14.938 11.219 -10.766 1 81.81 127 HIS B N 1
ATOM 2296 C CA . HIS B 1 127 ? 14.477 9.914 -10.289 1 81.81 127 HIS B CA 1
ATOM 2297 C C . HIS B 1 127 ? 13.094 9.586 -10.828 1 81.81 127 HIS B C 1
ATOM 2299 O O . HIS B 1 127 ? 12.086 10.008 -10.258 1 81.81 127 HIS B O 1
ATOM 2305 N N . PRO B 1 128 ? 13.078 8.797 -11.867 1 85.5 128 PRO B N 1
ATOM 2306 C CA . PRO B 1 128 ? 11.789 8.469 -12.484 1 85.5 128 PRO B CA 1
ATOM 2307 C C . PRO B 1 128 ? 10.82 7.801 -11.508 1 85.5 128 PRO B C 1
ATOM 2309 O O . PRO B 1 128 ? 9.609 7.832 -11.719 1 85.5 128 PRO B O 1
ATOM 2312 N N . ILE B 1 129 ? 11.344 7.281 -10.438 1 91.25 129 ILE B N 1
ATOM 2313 C CA . ILE B 1 129 ? 10.492 6.559 -9.492 1 91.25 129 ILE B CA 1
ATOM 2314 C C . ILE B 1 129 ? 9.898 7.535 -8.484 1 91.25 129 ILE B C 1
ATOM 2316 O O . ILE B 1 129 ? 8.953 7.199 -7.766 1 91.25 129 ILE B O 1
ATOM 2320 N N . TYR B 1 130 ? 10.367 8.75 -8.398 1 93.5 130 TYR B N 1
ATOM 2321 C CA . TYR B 1 130 ? 10.055 9.688 -7.324 1 93.5 130 TYR B CA 1
ATOM 2322 C C . TYR B 1 130 ? 8.562 10.008 -7.297 1 93.5 130 TYR B C 1
ATOM 2324 O O . TYR B 1 130 ? 7.93 9.953 -6.242 1 93.5 130 TYR B O 1
ATOM 2332 N N . PRO B 1 131 ? 7.938 10.391 -8.453 1 94.94 131 PRO B N 1
ATOM 2333 C CA . PRO B 1 131 ? 6.52 10.758 -8.375 1 94.94 131 PRO B CA 1
ATOM 2334 C C . PRO B 1 131 ? 5.652 9.625 -7.832 1 94.94 131 PRO B C 1
ATOM 2336 O O . PRO B 1 131 ? 4.77 9.859 -7.008 1 94.94 131 PRO B O 1
ATOM 2339 N N . SER B 1 132 ? 5.863 8.352 -8.297 1 93.69 132 SER B N 1
ATOM 2340 C CA . SER B 1 132 ? 5.109 7.199 -7.809 1 93.69 132 SER B CA 1
ATOM 2341 C C . SER B 1 132 ? 5.352 6.973 -6.32 1 93.69 132 SER B C 1
ATOM 2343 O O . SER B 1 132 ? 4.41 6.723 -5.562 1 93.69 132 SER B O 1
ATOM 2345 N N . LEU B 1 133 ? 6.648 7.094 -5.887 1 94.81 133 LEU B N 1
ATOM 2346 C CA . LEU B 1 133 ? 7.008 6.902 -4.484 1 94.81 133 LEU B CA 1
ATOM 2347 C C . LEU B 1 133 ? 6.363 7.973 -3.609 1 94.81 133 LEU B C 1
ATOM 2349 O O . LEU B 1 133 ? 5.859 7.668 -2.525 1 94.81 133 LEU B O 1
ATOM 2353 N N . LEU B 1 134 ? 6.398 9.203 -4.102 1 96.62 134 LEU B N 1
ATOM 2354 C CA . LEU B 1 134 ? 5.82 10.312 -3.348 1 96.62 134 LEU B CA 1
ATOM 2355 C C . LEU B 1 134 ? 4.332 10.094 -3.113 1 96.62 134 LEU B C 1
ATOM 2357 O O . LEU B 1 134 ? 3.861 10.156 -1.976 1 96.62 134 LEU B O 1
ATOM 2361 N N . VAL B 1 135 ? 3.578 9.797 -4.117 1 95.94 135 VAL B N 1
ATOM 2362 C CA . VAL B 1 135 ? 2.133 9.617 -4.031 1 95.94 135 VAL B CA 1
ATOM 2363 C C . VAL B 1 135 ? 1.813 8.414 -3.145 1 95.94 135 VAL B C 1
ATOM 2365 O O . VAL B 1 135 ? 1.014 8.516 -2.211 1 95.94 135 VAL B O 1
ATOM 2368 N N . THR B 1 136 ? 2.451 7.266 -3.377 1 93.56 136 THR B N 1
ATOM 2369 C CA . THR B 1 136 ? 2.207 6.051 -2.607 1 93.56 136 THR B CA 1
ATOM 2370 C C . THR B 1 136 ? 2.535 6.27 -1.134 1 93.56 136 THR B C 1
ATOM 2372 O O . THR B 1 136 ? 1.8 5.812 -0.255 1 93.56 136 THR B O 1
ATOM 2375 N N . SER B 1 137 ? 3.625 6.984 -0.821 1 95.62 137 SER B N 1
ATOM 2376 C CA . SER B 1 137 ? 4.02 7.227 0.562 1 95.62 137 SER B CA 1
ATOM 2377 C C . SER B 1 137 ? 3.02 8.141 1.269 1 95.62 137 SER B C 1
ATOM 2379 O O . SER B 1 137 ? 2.684 7.914 2.434 1 95.62 137 SER B O 1
ATOM 2381 N N . VAL B 1 138 ? 2.576 9.188 0.605 1 96.06 138 VAL B N 1
ATOM 2382 C CA . VAL B 1 138 ? 1.632 10.109 1.22 1 96.06 138 VAL B CA 1
ATOM 2383 C C . VAL B 1 138 ? 0.315 9.398 1.505 1 96.06 138 VAL B C 1
ATOM 2385 O O . VAL B 1 138 ? -0.248 9.523 2.594 1 96.06 138 VAL B O 1
ATOM 2388 N N . PHE B 1 139 ? -0.165 8.633 0.587 1 91.12 139 PHE B N 1
ATOM 2389 C CA . PHE B 1 139 ? -1.397 7.891 0.813 1 91.12 139 PHE B CA 1
ATOM 2390 C C . PHE B 1 139 ? -1.199 6.828 1.89 1 91.12 139 PHE B C 1
ATOM 2392 O O . PHE B 1 139 ? -2.098 6.578 2.697 1 91.12 139 PHE B O 1
ATOM 2399 N N . GLY B 1 140 ? -0.092 6.117 1.825 1 90.94 140 GLY B N 1
ATOM 2400 C CA . GLY B 1 140 ? 0.232 5.203 2.908 1 90.94 140 GLY B CA 1
ATOM 2401 C C . GLY B 1 140 ? 0.224 5.867 4.273 1 90.94 140 GLY B C 1
ATOM 2402 O O . GLY B 1 140 ? -0.264 5.293 5.246 1 90.94 140 GLY B O 1
ATOM 2403 N N . ALA B 1 141 ? 0.781 7.086 4.344 1 93.5 141 ALA B N 1
ATOM 2404 C CA . ALA B 1 141 ? 0.78 7.852 5.59 1 93.5 141 ALA B CA 1
ATOM 2405 C C . ALA B 1 141 ? -0.645 8.141 6.055 1 93.5 141 ALA B C 1
ATOM 2407 O O . ALA B 1 141 ? -0.945 8.055 7.246 1 93.5 141 ALA B O 1
ATOM 2408 N N . MET B 1 142 ? -1.503 8.484 5.109 1 90.88 142 MET B N 1
ATOM 2409 C CA . MET B 1 142 ? -2.9 8.75 5.441 1 90.88 142 MET B CA 1
ATOM 2410 C C . MET B 1 142 ? -3.57 7.508 6.016 1 90.88 142 MET B C 1
ATOM 2412 O O . MET B 1 142 ? -4.312 7.594 6.992 1 90.88 142 MET B O 1
ATOM 2416 N N . HIS B 1 143 ? -3.303 6.387 5.461 1 84.31 143 HIS B N 1
ATOM 2417 C CA . HIS B 1 143 ? -3.865 5.133 5.945 1 84.31 143 HIS B CA 1
ATOM 2418 C C . HIS B 1 143 ? -3.348 4.797 7.336 1 84.31 143 HIS B C 1
ATOM 2420 O O . HIS B 1 143 ? -4.117 4.383 8.211 1 84.31 143 HIS B O 1
ATOM 2426 N N . CYS B 1 144 ? -2.07 4.961 7.555 1 89.69 144 CYS B N 1
ATOM 2427 C CA . CYS B 1 144 ? -1.487 4.734 8.867 1 89.69 144 CYS B CA 1
ATOM 2428 C C . CYS B 1 144 ? -2.102 5.664 9.906 1 89.69 144 CYS B C 1
ATOM 2430 O O . CYS B 1 144 ? -2.4 5.238 11.031 1 89.69 144 CYS B O 1
ATOM 2432 N N . ALA B 1 145 ? -2.273 6.926 9.508 1 90.69 145 ALA B N 1
ATOM 2433 C CA . ALA B 1 145 ? -2.842 7.91 10.43 1 90.69 145 ALA B CA 1
ATOM 2434 C C . ALA B 1 145 ? -4.281 7.559 10.789 1 90.69 145 ALA B C 1
ATOM 2436 O O . ALA B 1 145 ? -4.676 7.641 11.953 1 90.69 145 ALA B O 1
ATOM 2437 N N . ALA B 1 146 ? -5.07 7.164 9.805 1 84.06 146 ALA B N 1
ATOM 2438 C CA . ALA B 1 146 ? -6.457 6.773 10.047 1 84.06 146 ALA B CA 1
ATOM 2439 C C . ALA B 1 146 ? -6.539 5.586 11 1 84.06 146 ALA B C 1
ATOM 2441 O O . ALA B 1 146 ? -7.344 5.586 11.938 1 84.06 146 ALA B O 1
ATOM 2442 N N . ARG B 1 147 ? -5.652 4.598 10.836 1 81 147 ARG B N 1
ATOM 2443 C CA . ARG B 1 147 ? -5.645 3.424 11.703 1 81 147 ARG B CA 1
ATOM 2444 C C . ARG B 1 147 ? -5.191 3.785 13.109 1 81 147 ARG B C 1
ATOM 2446 O O . ARG B 1 147 ? -5.762 3.311 14.094 1 81 147 ARG B O 1
ATOM 2453 N N . ALA B 1 148 ? -4.168 4.613 13.203 1 84.81 148 ALA B N 1
ATOM 2454 C CA . ALA B 1 148 ? -3.615 5.008 14.492 1 84.81 148 ALA B CA 1
ATOM 2455 C C . ALA B 1 148 ? -4.625 5.828 15.297 1 84.81 148 ALA B C 1
ATOM 2457 O O . ALA B 1 148 ? -4.625 5.793 16.531 1 84.81 148 ALA B O 1
ATOM 2458 N N . SER B 1 149 ? -5.402 6.582 14.617 1 83.5 149 SER B N 1
ATOM 2459 C CA . SER B 1 149 ? -6.363 7.445 15.297 1 83.5 149 SER B CA 1
ATOM 2460 C C . SER B 1 149 ? -7.328 6.633 16.156 1 83.5 149 SER B C 1
ATOM 2462 O O . SER B 1 149 ? -7.93 7.164 17.094 1 83.5 149 SER B O 1
ATOM 2464 N N . TRP B 1 150 ? -7.383 5.324 15.875 1 75.5 150 TRP B N 1
ATOM 2465 C CA . TRP B 1 150 ? -8.258 4.438 16.641 1 75.5 150 TRP B CA 1
ATOM 2466 C C . TRP B 1 150 ? -7.625 4.062 17.969 1 75.5 150 TRP B C 1
ATOM 2468 O O . TRP B 1 150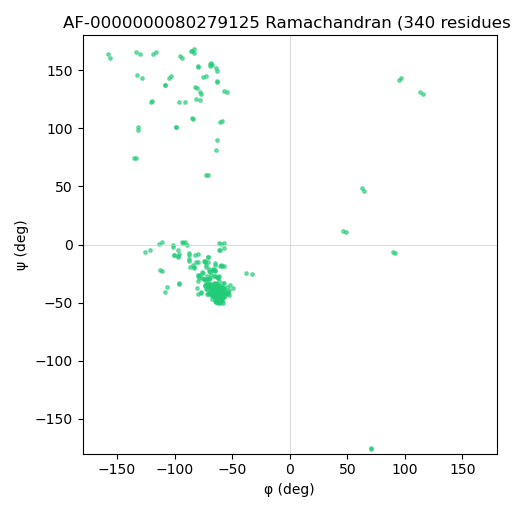 ? -8.328 3.75 18.938 1 75.5 150 TRP B O 1
ATOM 2478 N N . SER B 1 151 ? -6.414 4.066 18.031 1 73.81 151 SER B N 1
ATOM 2479 C CA . SER B 1 151 ? -5.723 3.527 19.203 1 73.81 151 SER B CA 1
ATOM 2480 C C . SER B 1 151 ? -5.047 4.633 20 1 73.81 151 SER B C 1
ATOM 2482 O O . SER B 1 151 ? -4.703 4.438 21.172 1 73.81 151 SER B O 1
ATOM 2484 N N . VAL B 1 152 ? -4.762 5.766 19.359 1 73.88 152 VAL B N 1
ATOM 2485 C CA . VAL B 1 152 ? -4.09 6.863 20.062 1 73.88 152 VAL B CA 1
ATOM 2486 C C . VAL B 1 152 ? -5.121 7.898 20.5 1 73.88 152 VAL B C 1
ATOM 2488 O O . VAL B 1 152 ? -5.609 8.688 19.688 1 73.88 152 VAL B O 1
ATOM 2491 N N . PRO B 1 153 ? -5.492 7.891 21.734 1 77.31 153 PRO B N 1
ATOM 2492 C CA . PRO B 1 153 ? -6.504 8.844 22.203 1 77.31 153 PRO B CA 1
ATOM 2493 C C . PRO B 1 153 ? -6.047 10.297 22.078 1 77.31 153 PRO B C 1
ATOM 2495 O O . PRO B 1 153 ? -4.863 10.594 22.25 1 77.31 153 PRO B O 1
ATOM 2498 N N . GLY B 1 154 ? -6.93 11.203 21.672 1 80.62 154 GLY B N 1
ATOM 2499 C CA . GLY B 1 154 ? -6.703 12.641 21.719 1 80.62 154 GLY B CA 1
ATOM 2500 C C . GLY B 1 154 ? -6.105 13.195 20.438 1 80.62 154 GLY B C 1
ATOM 2501 O O . GLY B 1 154 ? -5.957 14.406 20.297 1 80.62 154 GLY B O 1
ATOM 2502 N N . LYS B 1 155 ? -5.738 12.391 19.531 1 86.12 155 LYS B N 1
ATOM 2503 C CA . LYS B 1 155 ? -5.195 12.898 18.281 1 86.12 155 LYS B CA 1
ATOM 2504 C C . LYS B 1 155 ? -6.18 12.695 17.141 1 86.12 155 LYS B C 1
ATOM 2506 O O . LYS B 1 155 ? -6.828 11.648 17.047 1 86.12 155 LYS B O 1
ATOM 2511 N N . THR B 1 156 ? -6.227 13.766 16.375 1 88.38 156 THR B N 1
ATOM 2512 C CA . THR B 1 156 ? -7.047 13.656 15.172 1 88.38 156 THR B CA 1
ATOM 2513 C C . THR B 1 156 ? -6.266 12.984 14.047 1 88.38 156 THR B C 1
ATOM 2515 O O . THR B 1 156 ? -5.039 12.875 14.109 1 88.38 156 THR B O 1
ATOM 2518 N N . VAL B 1 157 ? -6.957 12.617 13 1 89.12 157 VAL B N 1
ATOM 2519 C CA . VAL B 1 157 ? -6.305 12.062 11.812 1 89.12 157 VAL B CA 1
ATOM 2520 C C . VAL B 1 157 ? -5.391 13.117 11.188 1 89.12 157 VAL B C 1
ATOM 2522 O O . VAL B 1 157 ? -4.289 12.797 10.734 1 89.12 157 VAL B O 1
ATOM 2525 N N . GLU B 1 158 ? -5.809 14.312 11.266 1 92.19 158 GLU B N 1
ATOM 2526 C CA . GLU B 1 158 ? -5.012 15.414 10.727 1 92.19 158 GLU B CA 1
ATOM 2527 C C . GLU B 1 158 ? -3.684 15.547 11.461 1 92.19 158 GLU B C 1
ATOM 2529 O O . GLU B 1 158 ? -2.633 15.695 10.828 1 92.19 158 GLU B O 1
ATOM 2534 N N . ASP B 1 159 ? -3.719 15.531 12.727 1 92.62 159 ASP B N 1
ATOM 2535 C CA . ASP B 1 159 ? -2.5 15.594 13.523 1 92.62 159 ASP B CA 1
ATOM 2536 C C . ASP B 1 159 ? -1.543 14.461 13.156 1 92.62 159 ASP B C 1
ATOM 2538 O O . ASP B 1 159 ? -0.342 14.68 12.992 1 92.62 159 ASP B O 1
ATOM 2542 N N . LEU B 1 160 ? -2.158 13.32 13.047 1 93.25 160 LEU B N 1
ATOM 2543 C CA . LEU B 1 160 ? -1.353 12.125 12.789 1 93.25 160 LEU B CA 1
ATOM 2544 C C . LEU B 1 160 ? -0.796 12.141 11.367 1 93.25 160 LEU B C 1
ATOM 2546 O O . LEU B 1 160 ? 0.314 11.664 11.125 1 93.25 160 LEU B O 1
ATOM 2550 N N . VAL B 1 161 ? -1.521 12.68 10.422 1 94 161 VAL B N 1
ATOM 2551 C CA . VAL B 1 161 ? -1.023 12.859 9.062 1 94 161 VAL B CA 1
ATOM 2552 C C . VAL B 1 161 ? 0.18 13.797 9.062 1 94 161 VAL B C 1
ATOM 2554 O O . VAL B 1 161 ? 1.203 13.516 8.438 1 94 161 VAL B O 1
ATOM 2557 N N . ASP B 1 162 ? 0.069 14.875 9.812 1 94.75 162 ASP B N 1
ATOM 2558 C CA . ASP B 1 162 ? 1.181 15.82 9.906 1 94.75 162 ASP B CA 1
ATOM 2559 C C . ASP B 1 162 ? 2.418 15.148 10.5 1 94.75 162 ASP B C 1
ATOM 2561 O O . ASP B 1 162 ? 3.529 15.336 10 1 94.75 162 ASP B O 1
ATOM 2565 N N . GLU B 1 163 ? 2.184 14.406 11.5 1 94.38 163 GLU B N 1
ATOM 2566 C CA . GLU B 1 163 ? 3.297 13.695 12.117 1 94.38 163 GLU B CA 1
ATOM 2567 C C . GLU B 1 163 ? 3.945 12.727 11.133 1 94.38 163 GLU B C 1
ATOM 2569 O O . GLU B 1 163 ? 5.172 12.672 11.023 1 94.38 163 GLU B O 1
ATOM 2574 N N . ALA B 1 164 ? 3.117 11.961 10.43 1 96.06 164 ALA B N 1
ATOM 2575 C CA . ALA B 1 164 ? 3.621 10.977 9.469 1 96.06 164 ALA B CA 1
ATOM 2576 C C . ALA B 1 164 ? 4.371 11.656 8.328 1 96.06 164 ALA B C 1
ATOM 2578 O O . ALA B 1 164 ? 5.453 11.211 7.938 1 96.06 164 ALA B O 1
ATOM 2579 N N . LEU B 1 165 ? 3.871 12.75 7.801 1 96.81 165 LEU B N 1
ATOM 2580 C CA . LEU B 1 165 ? 4.492 13.422 6.668 1 96.81 165 LEU B CA 1
ATOM 2581 C C . LEU B 1 165 ? 5.766 14.148 7.102 1 96.81 165 LEU B C 1
ATOM 2583 O O . LEU B 1 165 ? 6.711 14.266 6.32 1 96.81 165 LEU B O 1
ATOM 2587 N N . ASP B 1 166 ? 5.84 14.633 8.375 1 96.06 166 ASP B N 1
ATOM 2588 C CA . ASP B 1 166 ? 7.082 15.188 8.906 1 96.06 166 ASP B CA 1
ATOM 2589 C C . ASP B 1 166 ? 8.203 14.141 8.891 1 96.06 166 ASP B C 1
ATOM 2591 O O . ASP B 1 166 ? 9.344 14.453 8.547 1 96.06 166 ASP B O 1
ATOM 2595 N N . LEU B 1 167 ? 7.863 12.953 9.242 1 95.75 167 LEU B N 1
ATOM 2596 C CA . LEU B 1 167 ? 8.836 11.867 9.25 1 95.75 167 LEU B CA 1
ATOM 2597 C C . LEU B 1 167 ? 9.32 11.562 7.836 1 95.75 167 LEU B C 1
ATOM 2599 O O . LEU B 1 167 ? 10.516 11.367 7.609 1 95.75 167 LEU B O 1
ATOM 2603 N N . LEU B 1 168 ? 8.414 11.531 6.844 1 96.25 168 LEU B N 1
ATOM 2604 C CA . LEU B 1 168 ? 8.781 11.266 5.457 1 96.25 168 LEU B CA 1
ATOM 2605 C C . LEU B 1 168 ? 9.664 12.375 4.902 1 96.25 168 LEU B C 1
ATOM 2607 O O . LEU B 1 168 ? 10.594 12.117 4.141 1 96.25 168 LEU B O 1
ATOM 2611 N N . GLU B 1 169 ? 9.32 13.586 5.312 1 94.94 169 GLU B N 1
ATOM 2612 C CA . GLU B 1 169 ? 10.062 14.75 4.832 1 94.94 169 GLU B CA 1
ATOM 2613 C C . GLU B 1 169 ? 11.469 14.781 5.43 1 94.94 169 GLU B C 1
ATOM 2615 O O . GLU B 1 169 ? 12.43 15.133 4.746 1 94.94 169 GLU B O 1
ATOM 2620 N N . ARG B 1 170 ? 11.617 14.477 6.68 1 93.44 170 ARG B N 1
ATOM 2621 C CA . ARG B 1 170 ? 12.914 14.5 7.359 1 93.44 170 ARG B CA 1
ATOM 2622 C C . ARG B 1 170 ? 13.75 13.281 6.984 1 93.44 170 ARG B C 1
ATOM 2624 O O . ARG B 1 170 ? 14.984 13.344 7.016 1 93.44 170 ARG B O 1
ATOM 2631 N N . GLY B 1 171 ? 13.039 12.188 6.664 1 94.12 171 GLY B N 1
ATOM 2632 C CA . GLY B 1 171 ? 13.703 10.914 6.402 1 94.12 171 GLY B CA 1
ATOM 2633 C C . GLY B 1 171 ? 13.406 9.859 7.445 1 94.12 171 GLY B C 1
ATOM 2634 O O . GLY B 1 171 ? 13.375 10.156 8.641 1 94.12 171 GLY B O 1
ATOM 2635 N N . LEU B 1 172 ? 13.031 8.664 7.059 1 91.56 172 LEU B N 1
ATOM 2636 C CA . LEU B 1 172 ? 12.695 7.562 7.957 1 91.56 172 LEU B CA 1
ATOM 2637 C C . LEU B 1 172 ? 13.953 6.941 8.555 1 91.56 172 LEU B C 1
ATOM 2639 O O . LEU B 1 172 ? 15.016 6.961 7.926 1 91.56 172 LEU B O 1
#

InterPro domains:
  IPR001647 DNA-binding HTH domain, TetR-type [PF00440] (2-40)
  IPR001647 DNA-binding HTH domain, TetR-type [PS50977] (1-53)
  IPR009057 Homedomain-like superfamily [SSF46689] (2-67)
  IPR023772 DNA-binding HTH domain, TetR-type, conserved site [PS01081] (11-42)
  IPR041347 MftR, C-terminal [PF17754] (109-172)
  IPR050109 HTH-type, TetR-like transcriptional regulator [PTHR30055] (2-172)

Sequence (344 aa):
MAAVRLALASGPGEVTVDAISTAADIAPRTFFNYFSSKEEALTPDSNWTAQELLDLFNAQPADESPLRSLRGVARQIADSYAPSPEELELWQRHPELLTLAQPEDEEEIFPALIDAVTERLGDDSPHPIYPSLLVTSVFGAMHCAARASWSVPGKTVEDLVDEALDLLERGLMAAVRLALASGPGEVTVDAISTAADIAPRTFFNYFSSKEEALTPDSNWTAQELLDLFNAQPADESPLRSLRGVARQIADSYAPSPEELELWQRHPELLTLAQPEDEEEIFPALIDAVTERLGDDSPHPIYPSLLVTSVFGAMHCAARASWSVPGKTVEDLVDEALDLLERGL

Foldseek 3Di:
DLLLVVCVVPNNVPDDLVSSCVSVVHDSVVVCVQPVGSLQVLALELSDALVNLLVQLVPPDLPDQSLVSLLSSCLVSLVSLADDPSSLVSCVVPVVSHVVNDHPRCVVNLVSQLVVNDVSCDPPDPDNCVSSCSSVQLVVQSNVLNVVPSVDPPDGSSNSSVVSSVDVVVDD/DLLLVVCVVPNNVPDDLVSSCVSVVHDSVVVCVQPVGSLQVLALELSDALVNLLVQLVPPDLPDASLVSLLSSCLVSLVSLADDPSSLVSCVVPVVSHVVNDHPRCVVNLVSQLVVNDVSVDPPDPDNCVSSCSSVQLVVQSNVLNVVPSVDPPDGSSNSSVVSSVCVVVDD

Solvent-accessible surface area (backbone atoms only — not comparable to full-atom values): 18768 Å² total; per-residue (Å²): 107,46,42,40,54,47,21,63,73,65,32,65,88,68,54,45,54,64,57,30,17,58,68,62,69,46,53,58,72,55,43,54,76,76,29,92,44,64,65,55,56,62,19,81,59,67,85,71,51,43,65,58,52,45,50,49,45,68,68,34,70,86,86,52,55,63,67,58,28,49,47,54,37,47,56,73,46,24,70,54,50,44,70,49,72,64,49,48,51,40,34,72,78,36,57,73,47,60,61,66,40,57,71,79,53,50,62,56,29,47,59,54,49,26,51,53,42,41,62,73,57,43,96,68,56,92,46,84,59,48,38,50,38,52,52,46,37,54,52,38,27,45,54,39,15,30,58,42,40,75,74,41,83,93,47,50,33,49,58,37,31,51,54,44,50,50,39,40,42,63,25,98,107,47,41,39,56,46,20,62,73,65,31,66,86,70,55,45,56,64,57,32,16,58,68,63,70,48,52,57,74,56,44,55,74,77,28,94,44,67,64,56,57,61,22,81,61,68,85,70,50,43,66,59,52,45,51,48,43,69,70,33,69,87,85,51,55,65,66,57,29,50,49,56,39,48,57,73,47,25,69,55,50,46,70,48,73,63,49,48,51,39,33,73,77,36,56,72,46,59,62,64,41,57,69,77,52,51,62,56,30,46,58,53,48,25,50,52,42,42,63,72,58,43,95,67,56,93,44,86,58,48,37,50,38,52,52,45,39,52,52,38,26,46,52,40,15,31,59,42,39,74,73,42,85,94,46,50,32,50,56,37,30,51,54,44,49,51,39,40,42,65,25,97

Secondary structure (DSSP, 8-state):
-HHHHHHHHH-GGG--HHHHHHHHT--HHHHHHH-SSTTGGGS------HHHHHHHHHHS-TTS-HHHHHHHHHHHHGGGGSPPHHHHHHHHH-GGGTTT---TTHHHHHHHHHHHHHHHHGGG-S-TTHHHHHHHHHHHHHHHHHHHTTTSTT--HHHHHHHHHHHHHH--/-HHHHHHHHH-GGG--HHHHHHHHT--HHHHHHH-SSHHHHHS------HHHHHHHHHHS-TTS-HHHHHHHHHHHHGGGGSPPHHHHHHHHH-GGGGGT---TTHHHHHHHHHHHHHHHHGGG-S-TTHHHHHHHHHHHHHHHHHHHTTTSTT--HHHHHHHHHHHHHH--

Nearest PDB structures (foldseek):
  2dg7-assembly1_A  TM=6.945E-01  e=8.657E-05  Streptomyces coelicolor A3(2)
  3vpr-assembly2_C  TM=4.607E-01  e=6.675E-04  Thermus thermophilus HB8
  4xk4-assembly2_D  TM=5.008E-01  e=4.257E-03  Escherichia coli K-12
  4x1e-assembly1_B  TM=4.540E-01  e=4.464E-03  Escherichia coli CFT073
  5cxi-assembly1_A  TM=4.836E-01  e=2.846E-02  Mycobacterium tuberculosis H37Rv